Protein AF-0000000085067067 (afdb_homodimer)

Sequence (294 aa):
MKVLSLFLSQVLLAFFIVCLPLKAADNPFIGSWKLVSGKYLDGKGQWVEYSDLKLSAIKVISANHFSFTTMKNVGSDAKPTLEFWAAATGDYEYTATDYIEYPHLNSFGVNAGESFTFTYTIEGKEWHTQRTEDGVLKEQEHWTKLDMKVLSLFLSQVLLAFFIVCLPLKAADNPFIGSWKLVSGKYLDGKGQWVEYSDLKLSAIKVISANHFSFTTMKNVGSDAKPTLEFWAAATGDYEYTATDYIEYPHLNSFGVNAGESFTFTYTIEGKEWHTQRTEDGVLKEQEHWTKLD

pLDDT: mean 90.07, std 16.89, range [38.06, 99.0]

Structure (mmCIF, N/CA/C/O backbone):
data_AF-0000000085067067-model_v1
#
loop_
_entity.id
_entity.type
_entity.pdbx_description
1 polymer 'DUF4488 domain-containing protein'
#
loop_
_atom_site.group_PDB
_atom_site.id
_atom_site.type_symbol
_atom_site.label_atom_id
_atom_site.label_alt_id
_atom_site.label_comp_id
_atom_site.label_asym_id
_atom_site.label_entity_id
_atom_site.label_seq_id
_atom_site.pdbx_PDB_ins_code
_atom_site.Cartn_x
_atom_site.Cartn_y
_atom_site.Cartn_z
_atom_site.occupancy
_atom_site.B_iso_or_equiv
_atom_site.auth_seq_id
_atom_site.auth_comp_id
_atom_site.auth_asym_id
_atom_site.auth_atom_id
_atom_site.pdbx_PDB_model_num
ATOM 1 N N . MET A 1 1 ? -68.812 31.734 50.594 1 38.06 1 MET A N 1
ATOM 2 C CA . MET A 1 1 ? -67.875 32.125 49.562 1 38.06 1 MET A CA 1
ATOM 3 C C . MET A 1 1 ? -66.875 31 49.281 1 38.06 1 MET A C 1
ATOM 5 O O . MET A 1 1 ? -66.125 30.641 50.156 1 38.06 1 MET A O 1
ATOM 9 N N . LYS A 1 2 ? -67.375 29.969 48.438 1 47.81 2 LYS A N 1
ATOM 10 C CA . LYS A 1 2 ? -66.625 28.766 47.969 1 47.81 2 LYS A CA 1
ATOM 11 C C . LYS A 1 2 ? -65.375 29.156 47.25 1 47.81 2 LYS A C 1
ATOM 13 O O . LYS A 1 2 ? -65.375 29.922 46.281 1 47.81 2 LYS A O 1
ATOM 18 N N . VAL A 1 3 ? -64.188 29.25 47.969 1 48.59 3 VAL A N 1
ATOM 19 C CA . VAL A 1 3 ? -62.812 29.422 47.5 1 48.59 3 VAL A CA 1
ATOM 20 C C . VAL A 1 3 ? -62.531 28.391 46.406 1 48.59 3 VAL A C 1
ATOM 22 O O . VAL A 1 3 ? -62.719 27.188 46.594 1 48.59 3 VAL A O 1
ATOM 25 N N . LEU A 1 4 ? -62.656 28.781 45.094 1 48.38 4 LEU A N 1
ATOM 26 C CA . LEU A 1 4 ? -62.312 28.062 43.875 1 48.38 4 LEU A CA 1
ATOM 27 C C . LEU A 1 4 ? -60.812 27.688 43.875 1 48.38 4 LEU A C 1
ATOM 29 O O . LEU A 1 4 ? -59.969 28.562 43.969 1 48.38 4 LEU A O 1
ATOM 33 N N . SER A 1 5 ? -60.406 26.562 44.469 1 52.53 5 SER A N 1
ATOM 34 C CA . SER A 1 5 ? -59.031 26.031 44.375 1 52.53 5 SER A CA 1
ATOM 35 C C . SER A 1 5 ? -58.625 25.844 42.938 1 52.53 5 SER A C 1
ATOM 37 O O . SER A 1 5 ? -59.281 25.141 42.156 1 52.53 5 SER A O 1
ATOM 39 N N . LEU A 1 6 ? -58 26.875 42.312 1 49.88 6 LEU A N 1
ATOM 40 C CA . LEU A 1 6 ? -57.375 26.766 41 1 49.88 6 LEU A CA 1
ATOM 41 C C . LEU A 1 6 ? -56.281 25.719 41 1 49.88 6 LEU A C 1
ATOM 43 O O . LEU A 1 6 ? -55.344 25.797 41.812 1 49.88 6 LEU A O 1
ATOM 47 N N . PHE A 1 7 ? -56.562 24.484 40.719 1 54.41 7 PHE A N 1
ATOM 48 C CA . PHE A 1 7 ? -55.594 23.422 40.438 1 54.41 7 PHE A CA 1
ATOM 49 C C . PHE A 1 7 ? -54.688 23.797 39.281 1 54.41 7 PHE A C 1
ATOM 51 O O . PHE A 1 7 ? -55.156 24.031 38.156 1 54.41 7 PHE A O 1
ATOM 58 N N . LEU A 1 8 ? -53.625 24.547 39.562 1 53.31 8 LEU A N 1
ATOM 59 C CA . LEU A 1 8 ? -52.594 24.781 38.531 1 53.31 8 LEU A CA 1
ATOM 60 C C . LEU A 1 8 ? -52.031 23.453 38 1 53.31 8 LEU A C 1
ATOM 62 O O . LEU A 1 8 ? -51.5 22.672 38.781 1 53.31 8 LEU A O 1
ATOM 66 N N . SER A 1 9 ? -52.594 22.875 36.969 1 56.91 9 SER A N 1
ATOM 67 C CA . SER A 1 9 ? -52.062 21.734 36.25 1 56.91 9 SER A CA 1
ATOM 68 C C . SER A 1 9 ? -50.656 22.047 35.719 1 56.91 9 SER A C 1
ATOM 70 O O . SER A 1 9 ? -50.469 23.062 35.031 1 56.91 9 SER A O 1
ATOM 72 N N . GLN A 1 10 ? -49.594 21.734 36.438 1 55.44 10 GLN A N 1
ATOM 73 C CA . GLN A 1 10 ? -48.25 21.781 35.875 1 55.44 10 GLN A CA 1
ATOM 74 C C . GLN A 1 10 ? -48.156 20.938 34.625 1 55.44 10 GLN A C 1
ATOM 76 O O . GLN A 1 10 ? -48.438 19.734 34.625 1 55.44 10 GLN A O 1
ATOM 81 N N . VAL A 1 11 ? -48.375 21.531 33.438 1 57.38 11 VAL A N 1
ATOM 82 C CA . VAL A 1 11 ? -48.062 20.891 32.188 1 57.38 11 VAL A CA 1
ATOM 83 C C . VAL A 1 11 ? -46.594 20.516 32.125 1 57.38 11 VAL A C 1
ATOM 85 O O . VAL A 1 11 ? -45.719 21.391 32.156 1 57.38 11 VAL A O 1
ATOM 88 N N . LEU A 1 12 ? -46.156 19.344 32.656 1 57.59 12 LEU A N 1
ATOM 89 C CA . LEU A 1 12 ? -44.812 18.797 32.438 1 57.59 12 LEU A CA 1
ATOM 90 C C . LEU A 1 12 ? -44.5 18.703 30.953 1 57.59 12 LEU A C 1
ATOM 92 O O . LEU A 1 12 ? -45.125 17.906 30.234 1 57.59 12 LEU A O 1
ATOM 96 N N . LEU A 1 13 ? -43.969 19.797 30.375 1 58.56 13 LEU A N 1
ATOM 97 C CA . LEU A 1 13 ? -43.438 19.719 29.016 1 58.56 13 LEU A CA 1
ATOM 98 C C . LEU A 1 13 ? -42.281 18.75 28.938 1 58.56 13 LEU A C 1
ATOM 100 O O . LEU A 1 13 ? -41.219 18.969 29.547 1 58.56 13 LEU A O 1
ATOM 104 N N . ALA A 1 14 ? -42.531 17.438 28.656 1 57.81 14 ALA A N 1
ATOM 105 C CA . ALA A 1 14 ? -41.469 16.469 28.328 1 57.81 14 ALA A CA 1
ATOM 106 C C . ALA A 1 14 ? -40.688 16.906 27.109 1 57.81 14 ALA A C 1
ATOM 108 O O . ALA A 1 14 ? -41.219 16.906 25.984 1 57.81 14 ALA A O 1
ATOM 109 N N . PHE A 1 15 ? -39.594 17.688 27.281 1 59.84 15 PHE A N 1
ATOM 110 C CA . PHE A 1 15 ? -38.656 17.922 26.203 1 59.84 15 PHE A CA 1
ATOM 111 C C . PHE A 1 15 ? -38.062 16.594 25.688 1 59.84 15 PHE A C 1
ATOM 113 O O . PHE A 1 15 ? -37.344 15.922 26.391 1 59.84 15 PHE A O 1
ATOM 120 N N . PHE A 1 16 ? -38.75 15.891 24.703 1 57.12 16 PHE A N 1
ATOM 121 C CA . PHE A 1 16 ? -38.156 14.773 23.984 1 57.12 16 PHE A CA 1
ATOM 122 C C . PHE A 1 16 ? -36.906 15.203 23.234 1 57.12 16 PHE A C 1
ATOM 124 O O . PHE A 1 16 ? -37 15.922 22.234 1 57.12 16 PHE A O 1
ATOM 131 N N . ILE A 1 17 ? -35.75 15.289 23.875 1 56.94 17 ILE A N 1
ATOM 132 C CA . ILE A 1 17 ? -34.5 15.406 23.125 1 56.94 17 ILE A CA 1
ATOM 133 C C . ILE A 1 17 ? -34.406 14.266 22.109 1 56.94 17 ILE A C 1
ATOM 135 O O . ILE A 1 17 ? -34.25 13.102 22.484 1 56.94 17 ILE A O 1
ATOM 139 N N . VAL A 1 18 ? -35 14.445 20.938 1 55.16 18 VAL A N 1
ATOM 140 C CA . VAL A 1 18 ? -34.75 13.547 19.828 1 55.16 18 VAL A CA 1
ATOM 141 C C . VAL A 1 18 ? -33.25 13.438 19.594 1 55.16 18 VAL A C 1
ATOM 143 O O . VAL A 1 18 ? -32.594 14.398 19.156 1 55.16 18 VAL A O 1
ATOM 146 N N . CYS A 1 19 ? -32.594 12.617 20.328 1 51.53 19 CYS A N 1
ATOM 147 C CA . CYS A 1 19 ? -31.234 12.258 19.953 1 51.53 19 CYS A CA 1
ATOM 148 C C . CYS A 1 19 ? -31.188 11.719 18.531 1 51.53 19 CYS A C 1
ATOM 150 O O . CYS A 1 19 ? -31.547 10.562 18.281 1 51.53 19 CYS A O 1
ATOM 152 N N . LEU A 1 20 ? -31.375 12.57 17.547 1 52.94 20 LEU A N 1
ATOM 153 C CA . LEU A 1 20 ? -31.078 12.109 16.188 1 52.94 20 LEU A CA 1
ATOM 154 C C . LEU A 1 20 ? -29.75 11.367 16.156 1 52.94 20 LEU A C 1
ATOM 156 O O . LEU A 1 20 ? -28.75 11.836 16.719 1 52.94 20 LEU A O 1
ATOM 160 N N . PRO A 1 21 ? -29.844 10.125 15.914 1 53.09 21 PRO A N 1
ATOM 161 C CA . PRO A 1 21 ? -28.562 9.438 15.742 1 53.09 21 PRO A CA 1
ATOM 162 C C . PRO A 1 21 ? -27.609 10.211 14.836 1 53.09 21 PRO A C 1
ATOM 164 O O . PRO A 1 21 ? -27.953 10.562 13.711 1 53.09 21 PRO A O 1
ATOM 167 N N . LEU A 1 22 ? -26.766 11.164 15.289 1 44.69 22 LEU A N 1
ATOM 168 C CA . LEU A 1 22 ? -25.656 11.648 14.477 1 44.69 22 LEU A CA 1
ATOM 169 C C . LEU A 1 22 ? -25.062 10.523 13.633 1 44.69 22 LEU A C 1
ATOM 171 O O . LEU A 1 22 ? -24.516 9.555 14.172 1 44.69 22 LEU A O 1
ATOM 175 N N . LYS A 1 23 ? -25.844 10.25 12.555 1 48 23 LYS A N 1
ATOM 176 C CA . LYS A 1 23 ? -25.156 9.344 11.633 1 48 23 LYS A CA 1
ATOM 177 C C . LYS A 1 23 ? -23.656 9.586 11.633 1 48 23 LYS A C 1
ATOM 179 O O . LYS A 1 23 ? -23.203 10.727 11.492 1 48 23 LYS A O 1
ATOM 184 N N . ALA A 1 24 ? -22.828 8.773 12.328 1 53.84 24 ALA A N 1
ATOM 185 C CA . ALA A 1 24 ? -21.375 8.844 12.234 1 53.84 24 ALA A CA 1
ATOM 186 C C . ALA A 1 24 ? -20.938 9.359 10.867 1 53.84 24 ALA A C 1
ATOM 188 O O . ALA A 1 24 ? -21.438 8.914 9.836 1 53.84 24 ALA A O 1
ATOM 189 N N . ALA A 1 25 ? -20.469 10.711 10.805 1 61.38 25 ALA A N 1
ATOM 190 C CA . ALA A 1 25 ? -19.984 11.312 9.562 1 61.38 25 ALA A CA 1
ATOM 191 C C . ALA A 1 25 ? -19.234 10.289 8.719 1 61.38 25 ALA A C 1
ATOM 193 O O . ALA A 1 25 ? -18.438 9.492 9.242 1 61.38 25 ALA A O 1
ATOM 194 N N . ASP A 1 26 ? -19.672 10.016 7.48 1 87.25 26 ASP A N 1
ATOM 195 C CA . ASP A 1 26 ? -19.047 9.086 6.539 1 87.25 26 ASP A CA 1
ATOM 196 C C . ASP A 1 26 ? -17.547 9.336 6.422 1 87.25 26 ASP A C 1
ATOM 198 O O . ASP A 1 26 ? -17.109 10.492 6.375 1 87.25 26 ASP A O 1
ATOM 202 N N . ASN A 1 27 ? -16.641 8.453 6.746 1 96.81 27 ASN A N 1
ATOM 203 C CA . ASN A 1 27 ? -15.195 8.516 6.551 1 96.81 27 ASN A CA 1
ATOM 204 C C . ASN A 1 27 ? -14.836 8.984 5.145 1 96.81 27 ASN A C 1
ATOM 206 O O . ASN A 1 27 ? -15.008 8.242 4.176 1 96.81 27 ASN A O 1
ATOM 210 N N . PRO A 1 28 ? -14.445 10.266 5 1 97.69 28 PRO A N 1
ATOM 211 C CA . PRO A 1 28 ? -14.227 10.82 3.658 1 97.69 28 PRO A CA 1
ATOM 212 C C . PRO A 1 28 ? -13 10.234 2.971 1 97.69 28 PRO A C 1
ATOM 214 O O . PRO A 1 28 ? -12.797 10.445 1.771 1 97.69 28 PRO A O 1
ATOM 217 N N . PHE A 1 29 ? -12.195 9.492 3.664 1 98.75 29 PHE A N 1
ATOM 218 C CA . PHE A 1 29 ? -10.883 9.078 3.172 1 98.75 29 PHE A CA 1
ATOM 219 C C . PHE A 1 29 ? -10.984 7.762 2.416 1 98.75 29 PHE A C 1
ATOM 221 O O . PHE A 1 29 ? -10.109 7.441 1.602 1 98.75 29 PHE A O 1
ATOM 228 N N . ILE A 1 30 ? -11.977 6.957 2.689 1 98.62 30 ILE A N 1
ATOM 229 C CA . ILE A 1 30 ? -12.062 5.602 2.158 1 98.62 30 ILE A CA 1
ATOM 230 C C . ILE A 1 30 ? -12.023 5.641 0.631 1 98.62 30 ILE A C 1
ATOM 232 O O . ILE A 1 30 ? -12.758 6.414 0.007 1 98.62 30 ILE A O 1
ATOM 236 N N . GLY A 1 31 ? -11.211 4.852 0.01 1 98.69 31 GLY A N 1
ATOM 237 C CA . GLY A 1 31 ? -10.984 4.812 -1.426 1 98.69 31 GLY A CA 1
ATOM 238 C C . GLY A 1 31 ? -9.516 4.922 -1.8 1 98.69 31 GLY A C 1
ATOM 239 O O . GLY A 1 31 ? -8.641 4.566 -1.009 1 98.69 31 GLY A O 1
ATOM 240 N N . SER A 1 32 ? -9.297 5.258 -3.01 1 98.94 32 SER A N 1
ATOM 241 C CA . SER A 1 32 ? -7.941 5.395 -3.531 1 98.94 32 SER A CA 1
ATOM 242 C C . SER A 1 32 ? -7.664 6.828 -3.977 1 98.94 32 SER A C 1
ATOM 244 O O . SER A 1 32 ? -8.555 7.508 -4.484 1 98.94 32 SER A O 1
ATOM 246 N N . TRP A 1 33 ? -6.469 7.23 -3.748 1 98.94 33 TRP A N 1
ATOM 247 C CA . TRP A 1 33 ? -6.035 8.602 -4.016 1 98.94 33 TRP A CA 1
ATOM 248 C C . TRP A 1 33 ? -4.734 8.617 -4.809 1 98.94 33 TRP A C 1
ATOM 250 O O . TRP A 1 33 ? -3.799 7.875 -4.492 1 98.94 33 TRP A O 1
ATOM 260 N N . LYS A 1 34 ? -4.703 9.43 -5.785 1 98.94 34 LYS A N 1
ATOM 261 C CA . LYS A 1 34 ? -3.49 9.633 -6.57 1 98.94 34 LYS A CA 1
ATOM 262 C C . LYS A 1 34 ? -2.777 10.922 -6.16 1 98.94 34 LYS A C 1
ATOM 264 O O . LYS A 1 34 ? -3.412 11.969 -6.016 1 98.94 34 LYS A O 1
ATOM 269 N N . LEU A 1 35 ? -1.497 10.836 -5.965 1 98.94 35 LEU A N 1
ATOM 270 C CA . LEU A 1 35 ? -0.698 12.023 -5.695 1 98.94 35 LEU A CA 1
ATOM 271 C C . LEU A 1 35 ? -0.695 12.961 -6.898 1 98.94 35 LEU A C 1
ATOM 273 O O . LEU A 1 35 ? -0.362 12.547 -8.016 1 98.94 35 LEU A O 1
ATOM 277 N N . VAL A 1 36 ? -1.096 14.164 -6.695 1 98.94 36 VAL A N 1
ATOM 278 C CA . VAL A 1 36 ? -1.104 15.172 -7.754 1 98.94 36 VAL A CA 1
ATOM 279 C C . VAL A 1 36 ? 0.158 16.031 -7.664 1 98.94 36 VAL A C 1
ATOM 281 O O . VAL A 1 36 ? 0.817 16.281 -8.68 1 98.94 36 VAL A O 1
ATOM 284 N N . SER A 1 37 ? 0.478 16.469 -6.488 1 98.94 37 SER A N 1
ATOM 285 C CA . SER A 1 37 ? 1.652 17.297 -6.23 1 98.94 37 SER A CA 1
ATOM 286 C C . SER A 1 37 ? 2.027 17.281 -4.754 1 98.94 37 SER A C 1
ATOM 288 O O . SER A 1 37 ? 1.266 16.781 -3.92 1 98.94 37 SER A O 1
ATOM 290 N N . GLY A 1 38 ? 3.242 17.828 -4.473 1 98.88 38 GLY A N 1
ATOM 291 C CA . GLY A 1 38 ? 3.693 17.938 -3.096 1 98.88 38 GLY A CA 1
ATOM 292 C C . GLY A 1 38 ? 5.125 18.422 -2.973 1 98.88 38 GLY A C 1
ATOM 293 O O . GLY A 1 38 ? 5.793 18.656 -3.98 1 98.88 38 GLY A O 1
ATOM 294 N N . LYS A 1 39 ? 5.469 18.562 -1.807 1 98.88 39 LYS A N 1
ATOM 295 C CA . LYS A 1 39 ? 6.836 18.938 -1.455 1 98.88 39 LYS A CA 1
ATOM 296 C C . LYS A 1 39 ? 7.145 18.578 -0.004 1 98.88 39 LYS A C 1
ATOM 298 O O . LYS A 1 39 ? 6.234 18.406 0.809 1 98.88 39 LYS A O 1
ATOM 303 N N . TYR A 1 40 ? 8.383 18.453 0.265 1 98.75 40 TYR A N 1
ATOM 304 C CA . TYR A 1 40 ? 8.828 18.203 1.63 1 98.75 40 TYR A CA 1
ATOM 305 C C . TYR A 1 40 ? 10.117 18.969 1.93 1 98.75 40 TYR A C 1
ATOM 307 O O . TYR A 1 40 ? 10.836 19.375 1.012 1 98.75 40 TYR A O 1
ATOM 315 N N . LEU A 1 41 ? 10.297 19.25 3.186 1 98.44 41 LEU A N 1
ATOM 316 C CA . LEU A 1 41 ? 11.539 19.844 3.676 1 98.44 41 LEU A CA 1
ATOM 317 C C . LEU A 1 41 ? 12.578 18.781 3.975 1 98.44 41 LEU A C 1
ATOM 319 O O . LEU A 1 41 ? 12.383 17.953 4.867 1 98.44 41 LEU A O 1
ATOM 323 N N . ASP A 1 42 ? 13.742 18.859 3.289 1 96.88 42 ASP A N 1
ATOM 324 C CA . ASP A 1 42 ? 14.711 17.781 3.471 1 96.88 42 ASP A CA 1
ATOM 325 C C . ASP A 1 42 ? 15.602 18.047 4.684 1 96.88 42 ASP A C 1
ATOM 327 O O . ASP A 1 42 ? 15.406 19.031 5.398 1 96.88 42 ASP A O 1
ATOM 331 N N . GLY A 1 43 ? 16.422 17.172 5.059 1 93.62 43 GLY A N 1
ATOM 332 C CA . GLY A 1 43 ? 17.25 17.234 6.25 1 93.62 43 GLY A CA 1
ATOM 333 C C . GLY A 1 43 ? 18.156 18.453 6.273 1 93.62 43 GLY A C 1
ATOM 334 O O . GLY A 1 43 ? 18.672 18.828 7.328 1 93.62 43 GLY A O 1
ATOM 335 N N . LYS A 1 44 ? 18.328 19.125 5.145 1 96.5 44 LYS A N 1
ATOM 336 C CA . LYS A 1 44 ? 19.172 20.312 5.047 1 96.5 44 LYS A CA 1
ATOM 337 C C . LYS A 1 44 ? 18.328 21.578 5.078 1 96.5 44 LYS A C 1
ATOM 339 O O . LYS A 1 44 ? 18.859 22.672 4.871 1 96.5 44 LYS A O 1
ATOM 344 N N . GLY A 1 45 ? 17.078 21.344 5.227 1 95.38 45 GLY A N 1
ATOM 345 C CA . GLY A 1 45 ? 16.203 22.5 5.309 1 95.38 45 GLY A CA 1
ATOM 346 C C . GLY A 1 45 ? 15.82 23.047 3.949 1 95.38 45 GLY A C 1
ATOM 347 O O . GLY A 1 45 ? 15.422 24.219 3.838 1 95.38 45 GLY A O 1
ATOM 348 N N . GLN A 1 46 ? 16.016 22.297 2.914 1 98.25 46 GLN A N 1
ATOM 349 C CA . GLN A 1 46 ? 15.641 22.719 1.57 1 98.25 46 GLN A CA 1
ATOM 350 C C . GLN A 1 46 ? 14.336 22.047 1.134 1 98.25 46 GLN A C 1
ATOM 352 O O . GLN A 1 46 ? 14.148 20.844 1.336 1 98.25 46 GLN A O 1
ATOM 357 N N . TRP A 1 47 ? 13.492 22.891 0.555 1 98.62 47 TRP A N 1
ATOM 358 C CA . TRP A 1 47 ? 12.266 22.344 -0.002 1 98.62 47 TRP A CA 1
ATOM 359 C C . TRP A 1 47 ? 12.555 21.562 -1.28 1 98.62 47 TRP A C 1
ATOM 361 O O . TRP A 1 47 ? 13.289 22.031 -2.148 1 98.62 47 TRP A O 1
ATOM 371 N N . VAL A 1 48 ? 12.031 20.406 -1.347 1 98.75 48 VAL A N 1
ATOM 372 C CA . VAL A 1 48 ? 12.109 19.547 -2.533 1 98.75 48 VAL A CA 1
ATOM 373 C C . VAL A 1 48 ? 10.711 19.312 -3.092 1 98.75 48 VAL A C 1
ATOM 375 O O . VAL A 1 48 ? 9.828 18.812 -2.385 1 98.75 48 VAL A O 1
ATOM 378 N N . GLU A 1 49 ? 10.539 19.656 -4.336 1 98.81 49 GLU A N 1
ATOM 379 C CA . GLU A 1 49 ? 9.266 19.391 -5 1 98.81 49 GLU A CA 1
ATOM 380 C C . GLU A 1 49 ? 9.18 17.953 -5.477 1 98.81 49 GLU A C 1
ATOM 382 O O . GLU A 1 49 ? 10.133 17.438 -6.07 1 98.81 49 GLU A O 1
ATOM 387 N N . TYR A 1 50 ? 7.98 17.297 -5.277 1 98.88 50 TYR A N 1
ATOM 388 C CA . TYR A 1 50 ? 7.781 15.938 -5.762 1 98.88 50 TYR A CA 1
ATOM 389 C C . TYR A 1 50 ? 7.914 15.875 -7.281 1 98.88 50 TYR A C 1
ATOM 391 O O . TYR A 1 50 ? 8.383 14.875 -7.828 1 98.88 50 TYR A O 1
ATOM 399 N N . SER A 1 51 ? 7.516 16.953 -7.973 1 98.25 51 SER A N 1
ATOM 400 C CA . SER A 1 51 ? 7.609 17 -9.43 1 98.25 51 SER A CA 1
ATOM 401 C C . SER A 1 51 ? 9.062 16.953 -9.891 1 98.25 51 SER A C 1
ATOM 403 O O . SER A 1 51 ? 9.367 16.406 -10.945 1 98.25 51 SER A O 1
ATOM 405 N N . ASP A 1 52 ? 9.977 17.594 -9.078 1 97.69 52 ASP A N 1
ATOM 406 C CA . ASP A 1 52 ? 11.398 17.547 -9.422 1 97.69 52 ASP A CA 1
ATOM 407 C C . ASP A 1 52 ? 11.93 16.125 -9.398 1 97.69 52 ASP A C 1
ATOM 409 O O . ASP A 1 52 ? 12.836 15.773 -10.156 1 97.69 52 ASP A O 1
ATOM 413 N N . LEU A 1 53 ? 11.375 15.367 -8.539 1 97.75 53 LEU A N 1
ATOM 414 C CA . LEU A 1 53 ? 11.758 13.969 -8.398 1 97.75 53 LEU A CA 1
ATOM 415 C C . LEU A 1 53 ? 10.898 13.078 -9.289 1 97.75 53 LEU A C 1
ATOM 417 O O . LEU A 1 53 ? 11.125 11.867 -9.367 1 97.75 53 LEU A O 1
ATOM 421 N N . LYS A 1 54 ? 9.859 13.648 -9.93 1 98.31 54 LYS A N 1
ATOM 422 C CA . LYS A 1 54 ? 8.914 12.93 -10.789 1 98.31 54 LYS A CA 1
ATOM 423 C C . LYS A 1 54 ? 8.266 11.773 -10.039 1 98.31 54 LYS A C 1
ATOM 425 O O . LYS A 1 54 ? 8.242 10.641 -10.539 1 98.31 54 LYS A O 1
ATOM 430 N N . LEU A 1 55 ? 7.801 12.039 -8.859 1 98.75 55 LEU A N 1
ATOM 431 C CA . LEU A 1 55 ? 7.172 11.023 -8.031 1 98.75 55 LEU A CA 1
ATOM 432 C C . LEU A 1 55 ? 5.762 10.711 -8.516 1 98.75 55 LEU A C 1
ATOM 434 O O . LEU A 1 55 ? 5.027 11.617 -8.922 1 98.75 55 LEU A O 1
ATOM 438 N N . SER A 1 56 ? 5.395 9.477 -8.492 1 98.5 56 SER A N 1
ATOM 439 C CA . SER A 1 56 ? 4.035 8.961 -8.641 1 98.5 56 SER A CA 1
ATOM 440 C C . SER A 1 56 ? 3.639 8.086 -7.453 1 98.5 56 SER A C 1
ATOM 442 O O . SER A 1 56 ? 4.422 7.246 -7.012 1 98.5 56 SER A O 1
ATOM 444 N N . ALA A 1 57 ? 2.443 8.305 -6.953 1 98.88 57 ALA A N 1
ATOM 445 C CA . ALA A 1 57 ? 1.999 7.527 -5.801 1 98.88 57 ALA A CA 1
ATOM 446 C C . ALA A 1 57 ? 0.488 7.316 -5.832 1 98.88 57 ALA A C 1
ATOM 448 O O . ALA A 1 57 ? -0.252 8.156 -6.352 1 98.88 57 ALA A O 1
ATOM 449 N N . ILE A 1 58 ? 0.075 6.219 -5.332 1 98.94 58 ILE A N 1
ATOM 450 C CA . ILE A 1 58 ? -1.317 5.934 -5.004 1 98.94 58 ILE A CA 1
ATOM 451 C C . ILE A 1 58 ? -1.426 5.492 -3.547 1 98.94 58 ILE A C 1
ATOM 453 O O . ILE A 1 58 ? -0.601 4.711 -3.066 1 98.94 58 ILE A O 1
ATOM 457 N N . LYS A 1 59 ? -2.324 6.059 -2.846 1 99 59 LYS A N 1
ATOM 458 C CA . LYS A 1 59 ? -2.701 5.66 -1.493 1 99 59 LYS A CA 1
ATOM 459 C C . LYS A 1 59 ? -4.09 5.031 -1.472 1 99 59 LYS A C 1
ATOM 461 O O . LYS A 1 59 ? -5.039 5.582 -2.033 1 99 59 LYS A O 1
ATOM 466 N N . VAL A 1 60 ? -4.184 3.881 -0.934 1 99 60 VAL A N 1
ATOM 467 C CA . VAL A 1 60 ? -5.453 3.184 -0.763 1 99 60 VAL A CA 1
ATOM 468 C C . VAL A 1 60 ? -5.848 3.182 0.713 1 99 60 VAL A C 1
ATOM 470 O O . VAL A 1 60 ? -5.031 2.865 1.58 1 99 60 VAL A O 1
ATOM 473 N N . ILE A 1 61 ? -7.086 3.555 1.022 1 98.94 61 ILE A N 1
ATOM 474 C CA . ILE A 1 61 ? -7.543 3.709 2.398 1 98.94 61 ILE A CA 1
ATOM 475 C C . ILE A 1 61 ? -8.828 2.912 2.607 1 98.94 61 ILE A C 1
ATOM 477 O O . ILE A 1 61 ? -9.797 3.068 1.854 1 98.94 61 ILE A O 1
ATOM 481 N N . SER A 1 62 ? -8.766 2.029 3.547 1 98.81 62 SER A N 1
ATOM 482 C CA . SER A 1 62 ? -9.938 1.304 4.023 1 98.81 62 SER A CA 1
ATOM 483 C C . SER A 1 62 ? -10.539 1.973 5.258 1 98.81 62 SER A C 1
ATOM 485 O O . SER A 1 62 ? -10.227 3.127 5.559 1 98.81 62 SER A O 1
ATOM 487 N N . ALA A 1 63 ? -11.406 1.281 5.934 1 98.19 63 ALA A N 1
ATOM 488 C CA . ALA A 1 63 ? -12.039 1.832 7.129 1 98.19 63 ALA A CA 1
ATOM 489 C C . ALA A 1 63 ? -11.008 2.135 8.211 1 98.19 63 ALA A C 1
ATOM 491 O O . ALA A 1 63 ? -11.133 3.123 8.938 1 98.19 63 ALA A O 1
ATOM 492 N N . ASN A 1 64 ? -9.898 1.283 8.234 1 98.25 64 ASN A N 1
ATOM 493 C CA . ASN A 1 64 ? -9.016 1.421 9.391 1 98.25 64 ASN A CA 1
ATOM 494 C C . ASN A 1 64 ? -7.547 1.456 8.977 1 98.25 64 ASN A C 1
ATOM 496 O O . ASN A 1 64 ? -6.668 1.675 9.812 1 98.25 64 ASN A O 1
ATOM 500 N N . HIS A 1 65 ? -7.277 1.217 7.746 1 98.88 65 HIS A N 1
ATOM 501 C CA . HIS A 1 65 ? -5.887 1.13 7.316 1 98.88 65 HIS A CA 1
ATOM 502 C C . HIS A 1 65 ? -5.641 1.985 6.078 1 98.88 65 HIS A C 1
ATOM 504 O O . HIS A 1 65 ? -6.559 2.238 5.301 1 98.88 65 HIS A O 1
ATOM 510 N N . PHE A 1 66 ? -4.453 2.4 5.945 1 98.94 66 PHE A N 1
ATOM 511 C CA . PHE A 1 66 ? -3.943 3.016 4.727 1 98.94 66 PHE A CA 1
ATOM 512 C C . PHE A 1 66 ? -2.768 2.221 4.168 1 98.94 66 PHE A C 1
ATOM 514 O O . PHE A 1 66 ? -2.098 1.494 4.906 1 98.94 66 PHE A O 1
ATOM 521 N N . SER A 1 67 ? -2.521 2.307 2.91 1 99 67 SER A N 1
ATOM 522 C CA . SER A 1 67 ? -1.336 1.792 2.234 1 99 67 SER A CA 1
ATOM 523 C C . SER A 1 67 ? -0.977 2.645 1.021 1 99 67 SER A C 1
ATOM 525 O O . SER A 1 67 ? -1.857 3.051 0.26 1 99 67 SER A O 1
ATOM 527 N N . PHE A 1 68 ? 0.265 2.934 0.862 1 98.94 68 PHE A N 1
ATOM 528 C CA . PHE A 1 68 ? 0.669 3.65 -0.341 1 98.94 68 PHE A CA 1
ATOM 529 C C . PHE A 1 68 ? 1.953 3.064 -0.916 1 98.94 68 PHE A C 1
ATOM 531 O O . PHE A 1 68 ? 2.74 2.449 -0.193 1 98.94 68 PHE A O 1
ATOM 538 N N . THR A 1 69 ? 2.133 3.184 -2.143 1 98.94 69 THR A N 1
ATOM 539 C CA . THR A 1 69 ? 3.385 2.979 -2.861 1 98.94 69 THR A CA 1
ATOM 540 C C . THR A 1 69 ? 3.758 4.223 -3.666 1 98.94 69 THR A C 1
ATOM 542 O O . THR A 1 69 ? 2.92 4.781 -4.375 1 98.94 69 THR A O 1
ATOM 545 N N . THR A 1 70 ? 4.965 4.684 -3.527 1 98.94 70 THR A N 1
ATOM 546 C CA . THR A 1 70 ? 5.52 5.801 -4.281 1 98.94 70 THR A CA 1
ATOM 547 C C . THR A 1 70 ? 6.699 5.348 -5.137 1 98.94 70 THR A C 1
ATOM 549 O O . THR A 1 70 ? 7.598 4.66 -4.645 1 98.94 70 THR A O 1
ATOM 552 N N . MET A 1 71 ? 6.625 5.695 -6.34 1 98.75 71 MET A N 1
ATOM 553 C CA . MET A 1 71 ? 7.695 5.438 -7.297 1 98.75 71 MET A CA 1
ATOM 554 C C . MET A 1 71 ? 8.281 6.742 -7.828 1 98.75 71 MET A C 1
ATOM 556 O O . MET A 1 71 ? 7.594 7.766 -7.859 1 98.75 71 MET A O 1
ATOM 560 N N . LYS A 1 72 ? 9.492 6.621 -8.242 1 98.5 72 LYS A N 1
ATOM 561 C CA . LYS A 1 72 ? 10.219 7.715 -8.875 1 98.5 72 LYS A CA 1
ATOM 562 C C . LYS A 1 72 ? 10.555 7.383 -10.328 1 98.5 72 LYS A C 1
ATOM 564 O O . LYS A 1 72 ? 11.062 6.297 -10.625 1 98.5 72 LYS A O 1
ATOM 569 N N . ASN A 1 73 ? 10.211 8.328 -11.188 1 97.94 73 ASN A N 1
ATOM 570 C CA . ASN A 1 73 ? 10.672 8.156 -12.562 1 97.94 73 ASN A CA 1
ATOM 571 C C . ASN A 1 73 ? 12.086 8.703 -12.758 1 97.94 73 ASN A C 1
ATOM 573 O O . ASN A 1 73 ? 12.289 9.914 -12.766 1 97.94 73 ASN A O 1
ATOM 577 N N . VAL A 1 74 ? 13.055 7.844 -12.984 1 97.75 74 VAL A N 1
ATOM 578 C CA . VAL A 1 74 ? 14.453 8.25 -13.133 1 97.75 74 VAL A CA 1
ATOM 579 C C . VAL A 1 74 ? 14.82 8.297 -14.617 1 97.75 74 VAL A C 1
ATOM 581 O O . VAL A 1 74 ? 15.977 8.562 -14.969 1 97.75 74 VAL A O 1
ATOM 584 N N . GLY A 1 75 ? 13.867 7.902 -15.438 1 96.5 75 GLY A N 1
ATOM 585 C CA . GLY A 1 75 ? 14.039 8.047 -16.875 1 96.5 75 GLY A CA 1
ATOM 586 C C . GLY A 1 75 ? 13.43 9.328 -17.422 1 96.5 75 GLY A C 1
ATOM 587 O O . GLY A 1 75 ? 13.305 10.312 -16.703 1 96.5 75 GLY A O 1
ATOM 588 N N . SER A 1 76 ? 13.227 9.289 -18.734 1 93.44 76 SER A N 1
ATOM 589 C CA . SER A 1 76 ? 12.586 10.43 -19.375 1 93.44 76 SER A CA 1
ATOM 590 C C . SER A 1 76 ? 11.078 10.242 -19.453 1 93.44 76 SER A C 1
ATOM 592 O O . SER A 1 76 ? 10.57 9.148 -19.203 1 93.44 76 SER A O 1
ATOM 594 N N . ASP A 1 77 ? 10.422 11.328 -19.703 1 88.31 77 ASP A N 1
ATOM 595 C CA . ASP A 1 77 ? 8.977 11.227 -19.891 1 88.31 77 ASP A CA 1
ATOM 596 C C . ASP A 1 77 ? 8.648 10.281 -21.047 1 88.31 77 ASP A C 1
ATOM 598 O O . ASP A 1 77 ? 7.688 9.516 -20.984 1 88.31 77 ASP A O 1
ATOM 602 N N . ALA A 1 78 ? 9.547 10.289 -22.094 1 92.06 78 ALA A N 1
ATOM 603 C CA . ALA A 1 78 ? 9.352 9.461 -23.281 1 92.06 78 ALA A CA 1
ATOM 604 C C . ALA A 1 78 ? 9.672 8 -22.984 1 92.06 78 ALA A C 1
ATOM 606 O O . ALA A 1 78 ? 9.078 7.098 -23.594 1 92.06 78 ALA A O 1
ATOM 607 N N . LYS A 1 79 ? 10.633 7.738 -22.156 1 93.62 79 LYS A N 1
ATOM 608 C CA . LYS A 1 79 ? 11.062 6.402 -21.75 1 93.62 79 LYS A CA 1
ATOM 609 C C . LYS A 1 79 ? 11.188 6.293 -20.234 1 93.62 79 LYS A C 1
ATOM 611 O O . LYS A 1 79 ? 12.297 6.246 -19.703 1 93.62 79 LYS A O 1
ATOM 616 N N . PRO A 1 80 ? 10.039 6.16 -19.625 1 93.69 80 PRO A N 1
ATOM 617 C CA . PRO A 1 80 ? 10.086 6.133 -18.156 1 93.69 80 PRO A CA 1
ATOM 618 C C . PRO A 1 80 ? 10.805 4.902 -17.609 1 93.69 80 PRO A C 1
ATOM 620 O O . PRO A 1 80 ? 10.727 3.824 -18.203 1 93.69 80 PRO A O 1
ATOM 623 N N . THR A 1 81 ? 11.562 5.098 -16.594 1 95.5 81 THR A N 1
ATOM 624 C CA . THR A 1 81 ? 12.156 4.078 -15.734 1 95.5 81 THR A CA 1
ATOM 625 C C . THR A 1 81 ? 11.789 4.324 -14.273 1 95.5 81 THR A C 1
ATOM 627 O O . THR A 1 81 ? 12.219 5.309 -13.68 1 95.5 81 THR A O 1
ATOM 630 N N . LEU A 1 82 ? 11.023 3.375 -13.734 1 96.62 82 LEU A N 1
ATOM 631 C CA . LEU A 1 82 ? 10.523 3.604 -12.383 1 96.62 82 LEU A CA 1
ATOM 632 C C . LEU A 1 82 ? 11.414 2.934 -11.352 1 96.62 82 LEU A C 1
ATOM 634 O O . LEU A 1 82 ? 11.828 1.786 -11.531 1 96.62 82 LEU A O 1
ATOM 638 N N . GLU A 1 83 ? 11.719 3.691 -10.367 1 98 83 GLU A N 1
ATOM 639 C CA . GLU A 1 83 ? 12.453 3.213 -9.195 1 98 83 GLU A CA 1
ATOM 640 C C . GLU A 1 83 ? 11.633 3.391 -7.918 1 98 83 GLU A C 1
ATOM 642 O O . GLU A 1 83 ? 10.969 4.414 -7.738 1 98 83 GLU A O 1
ATOM 647 N N . PHE A 1 84 ? 11.742 2.398 -7.141 1 98.75 84 PHE A N 1
ATOM 648 C CA . PHE A 1 84 ? 11.023 2.461 -5.867 1 98.75 84 PHE A CA 1
ATOM 649 C C . PHE A 1 84 ? 11.523 3.625 -5.023 1 98.75 84 PHE A C 1
ATOM 651 O O . PHE A 1 84 ? 12.734 3.865 -4.938 1 98.75 84 PHE A O 1
ATOM 658 N N . TRP A 1 85 ? 10.547 4.332 -4.383 1 98.75 85 TRP A N 1
ATOM 659 C CA . TRP A 1 85 ? 10.906 5.445 -3.514 1 98.75 85 TRP A CA 1
ATOM 660 C C . TRP A 1 85 ? 10.5 5.164 -2.072 1 98.75 85 TRP A C 1
ATOM 662 O O . TRP A 1 85 ? 11.344 5.137 -1.173 1 98.75 85 TRP A O 1
ATOM 672 N N . ALA A 1 86 ? 9.203 4.832 -1.843 1 98.88 86 ALA A N 1
ATOM 673 C CA . ALA A 1 86 ? 8.742 4.605 -0.475 1 98.88 86 ALA A CA 1
ATOM 674 C C . ALA A 1 86 ? 7.406 3.867 -0.459 1 98.88 86 ALA A C 1
ATOM 676 O O . ALA A 1 86 ? 6.621 3.967 -1.407 1 98.88 86 ALA A O 1
ATOM 677 N N . ALA A 1 87 ? 7.164 3.17 0.541 1 98.94 87 ALA A N 1
ATOM 678 C CA . ALA A 1 87 ? 5.871 2.547 0.812 1 98.94 87 ALA A CA 1
ATOM 679 C C . ALA A 1 87 ? 5.637 2.398 2.314 1 98.94 87 ALA A C 1
ATOM 681 O O . ALA A 1 87 ? 6.59 2.258 3.084 1 98.94 87 ALA A O 1
ATOM 682 N N . ALA A 1 88 ? 4.375 2.406 2.693 1 98.88 88 ALA A N 1
ATOM 683 C CA . ALA A 1 88 ? 4 2.119 4.074 1 98.88 88 ALA A CA 1
ATOM 684 C C . ALA A 1 88 ? 2.557 1.632 4.16 1 98.88 88 ALA A C 1
ATOM 686 O O . ALA A 1 88 ? 1.735 1.949 3.299 1 98.88 88 ALA A O 1
ATOM 687 N N . THR A 1 89 ? 2.314 0.907 5.105 1 98.88 89 THR A N 1
ATOM 688 C CA . THR A 1 89 ? 0.977 0.49 5.508 1 98.88 89 THR A CA 1
ATOM 689 C C . THR A 1 89 ? 0.837 0.516 7.027 1 98.88 89 THR A C 1
ATOM 691 O O . THR A 1 89 ? 1.775 0.168 7.746 1 98.88 89 THR A O 1
ATOM 694 N N . GLY A 1 90 ? -0.314 0.888 7.465 1 98.69 90 GLY A N 1
ATOM 695 C CA . GLY A 1 90 ? -0.632 0.9 8.883 1 98.69 90 GLY A CA 1
ATOM 696 C C . GLY A 1 90 ? -2.027 1.421 9.18 1 98.69 90 GLY A C 1
ATOM 697 O O . GLY A 1 90 ? -2.848 1.559 8.273 1 98.69 90 GLY A O 1
ATOM 698 N N . ASP A 1 91 ? -2.332 1.626 10.398 1 98.5 91 ASP A N 1
ATOM 699 C CA . ASP A 1 91 ? -3.621 2.188 10.789 1 98.5 91 ASP A CA 1
ATOM 700 C C . ASP A 1 91 ? -3.613 3.711 10.68 1 98.5 91 ASP A C 1
ATOM 702 O O . ASP A 1 91 ? -2.549 4.324 10.586 1 98.5 91 ASP A O 1
ATOM 706 N N . TYR A 1 92 ? -4.793 4.246 10.664 1 98.75 92 TYR A N 1
ATOM 707 C CA . TYR A 1 92 ? -4.934 5.699 10.719 1 98.75 92 TYR A CA 1
ATOM 708 C C . TYR A 1 92 ? -6.133 6.102 11.562 1 98.75 92 TYR A C 1
ATOM 710 O O . TYR A 1 92 ? -7 5.277 11.859 1 98.75 92 TYR A O 1
ATOM 718 N N . GLU A 1 93 ? -6.074 7.277 12.031 1 98.44 93 GLU A N 1
ATOM 719 C CA . GLU A 1 93 ? -7.18 7.988 12.672 1 98.44 93 GLU A CA 1
ATOM 720 C C . GLU A 1 93 ? -7.445 9.32 11.977 1 98.44 93 GLU A C 1
ATOM 722 O O . GLU A 1 93 ? -6.617 9.805 11.203 1 98.44 93 GLU A O 1
ATOM 727 N N . TYR A 1 94 ? -8.672 9.82 12.203 1 98.44 94 TYR A N 1
ATOM 728 C CA . TYR A 1 94 ? -8.93 11.156 11.68 1 98.44 94 TYR A CA 1
ATOM 729 C C . TYR A 1 94 ? -9.938 11.906 12.547 1 98.44 94 TYR A C 1
ATOM 731 O O . TYR A 1 94 ? -10.734 11.281 13.242 1 98.44 94 TYR A O 1
ATOM 739 N N . THR A 1 95 ? -9.766 13.148 12.609 1 97.88 95 THR A N 1
ATOM 740 C CA . THR A 1 95 ? -10.719 14.102 13.172 1 97.88 95 THR A CA 1
ATOM 741 C C . THR A 1 95 ? -11.211 15.07 12.094 1 97.88 95 THR A C 1
ATOM 743 O O . THR A 1 95 ? -10.992 14.836 10.906 1 97.88 95 THR A O 1
ATOM 746 N N . ALA A 1 96 ? -11.906 16.016 12.477 1 96.75 96 ALA A N 1
ATOM 747 C CA . ALA A 1 96 ? -12.375 17.016 11.523 1 96.75 96 ALA A CA 1
ATOM 748 C C . ALA A 1 96 ? -11.211 17.781 10.898 1 96.75 96 ALA A C 1
ATOM 750 O O . ALA A 1 96 ? -11.328 18.297 9.789 1 96.75 96 ALA A O 1
ATOM 751 N N . THR A 1 97 ? -10.055 17.812 11.602 1 98 97 THR A N 1
ATOM 752 C CA . THR A 1 97 ? -8.969 18.656 11.133 1 98 97 THR A CA 1
ATOM 753 C C . THR A 1 97 ? -7.734 17.828 10.789 1 98 97 THR A C 1
ATOM 755 O O . THR A 1 97 ? -6.891 18.25 9.992 1 98 97 THR A O 1
ATOM 758 N N . ASP A 1 98 ? -7.645 16.688 11.484 1 98.62 98 ASP A N 1
ATOM 759 C CA . ASP A 1 98 ? -6.367 15.984 11.406 1 98.62 98 ASP A CA 1
ATOM 760 C C . ASP A 1 98 ? -6.539 14.602 10.781 1 98.62 98 ASP A C 1
ATOM 762 O O . ASP A 1 98 ? -7.523 13.914 11.047 1 98.62 98 ASP A O 1
ATOM 766 N N . TYR A 1 99 ? -5.605 14.266 10.016 1 98.88 99 TYR A N 1
ATOM 767 C CA . TYR A 1 99 ? -5.355 12.914 9.516 1 98.88 99 TYR A CA 1
ATOM 768 C C . TYR A 1 99 ? -4.047 12.367 10.07 1 98.88 99 TYR A C 1
ATOM 770 O O . TYR A 1 99 ? -2.982 12.953 9.852 1 98.88 99 TYR A O 1
ATOM 778 N N . ILE A 1 100 ? -4.086 11.203 10.812 1 98.81 100 ILE A N 1
ATOM 779 C CA . ILE A 1 100 ? -2.92 10.68 11.523 1 98.81 100 ILE A CA 1
ATOM 780 C C . ILE A 1 100 ? -2.607 9.266 11.031 1 98.81 100 ILE A C 1
ATOM 782 O O . ILE A 1 100 ? -3.465 8.383 11.094 1 98.81 100 ILE A O 1
ATOM 786 N N . GLU A 1 101 ? -1.396 9.023 10.602 1 98.81 101 GLU A N 1
ATOM 787 C CA . GLU A 1 101 ? -0.95 7.715 10.141 1 98.81 101 GLU A CA 1
ATOM 788 C C . GLU A 1 101 ? -0.007 7.062 11.148 1 98.81 101 GLU A C 1
ATOM 790 O O . GLU A 1 101 ? 0.859 7.73 11.719 1 98.81 101 GLU A O 1
ATOM 795 N N . TYR A 1 102 ? -0.163 5.793 11.344 1 98.44 102 TYR A N 1
ATOM 796 C CA . TYR A 1 102 ? 0.759 4.934 12.078 1 98.44 102 TYR A CA 1
ATOM 797 C C . TYR A 1 102 ? 1.376 3.887 11.156 1 98.44 102 TYR A C 1
ATOM 799 O O . TYR A 1 102 ? 0.877 2.762 11.062 1 98.44 102 TYR A O 1
ATOM 807 N N . PRO A 1 103 ? 2.465 4.191 10.461 1 98.44 103 PRO A N 1
ATOM 808 C CA . PRO A 1 103 ? 3.041 3.291 9.461 1 98.44 103 PRO A CA 1
ATOM 809 C C . PRO A 1 103 ? 3.803 2.123 10.086 1 98.44 103 PRO A C 1
ATOM 811 O O . PRO A 1 103 ? 5.035 2.082 10.023 1 98.44 103 PRO A O 1
ATOM 814 N N . HIS A 1 104 ? 3.094 1.058 10.469 1 96.69 104 HIS A N 1
ATOM 815 C CA . HIS A 1 104 ? 3.66 -0.124 11.109 1 96.69 104 HIS A CA 1
ATOM 816 C C . HIS A 1 104 ? 4.609 -0.859 10.172 1 96.69 104 HIS A C 1
ATOM 818 O O . HIS A 1 104 ? 5.656 -1.353 10.602 1 96.69 104 HIS A O 1
ATOM 824 N N . LEU A 1 105 ? 4.215 -0.988 8.984 1 98.38 105 LEU A N 1
ATOM 825 C CA . LEU A 1 105 ? 5.059 -1.52 7.918 1 98.38 105 LEU A CA 1
ATOM 826 C C . LEU A 1 105 ? 5.492 -0.412 6.961 1 98.38 105 LEU A C 1
ATOM 828 O O . LEU A 1 105 ? 4.652 0.207 6.305 1 98.38 105 LEU A O 1
ATOM 832 N N . ASN A 1 106 ? 6.82 -0.16 6.93 1 98.75 106 ASN A N 1
ATOM 833 C CA . ASN A 1 106 ? 7.262 0.956 6.102 1 98.75 106 ASN A CA 1
ATOM 834 C C . ASN A 1 106 ? 8.68 0.743 5.586 1 98.75 106 ASN A C 1
ATOM 836 O O . ASN A 1 106 ? 9.461 0.004 6.188 1 98.75 106 ASN A O 1
ATOM 840 N N . SER A 1 107 ? 8.984 1.43 4.547 1 98.69 107 SER A N 1
ATOM 841 C CA . SER A 1 107 ? 10.281 1.242 3.896 1 98.69 107 SER A CA 1
ATOM 842 C C . SER A 1 107 ? 11.289 2.279 4.371 1 98.69 107 SER A C 1
ATOM 844 O O . SER A 1 107 ? 12.438 2.291 3.912 1 98.69 107 SER A O 1
ATOM 846 N N . PHE A 1 108 ? 10.914 3.172 5.223 1 97.38 108 PHE A N 1
ATOM 847 C CA . PHE A 1 108 ? 11.805 4.281 5.539 1 97.38 108 PHE A CA 1
ATOM 848 C C . PHE A 1 108 ? 12.211 4.246 7.008 1 97.38 108 PHE A C 1
ATOM 850 O O . PHE A 1 108 ? 12.773 5.211 7.527 1 97.38 108 PHE A O 1
ATOM 857 N N . GLY A 1 109 ? 11.93 3.217 7.699 1 95.12 109 GLY A N 1
ATOM 858 C CA . GLY A 1 109 ? 12.609 2.83 8.93 1 95.12 109 GLY A CA 1
ATOM 859 C C . GLY A 1 109 ? 12.086 3.559 10.156 1 95.12 109 GLY A C 1
ATOM 860 O O . GLY A 1 109 ? 12.805 3.709 11.148 1 95.12 109 GLY A O 1
ATOM 861 N N . VAL A 1 110 ? 10.828 4.043 10.062 1 94.12 110 VAL A N 1
ATOM 862 C CA . VAL A 1 110 ? 10.297 4.641 11.281 1 94.12 110 VAL A CA 1
ATOM 863 C C . VAL A 1 110 ? 9.898 3.541 12.266 1 94.12 110 VAL A C 1
ATOM 865 O O . VAL A 1 110 ? 9.492 2.451 11.852 1 94.12 110 VAL A O 1
ATOM 868 N N . ASN A 1 111 ? 9.984 3.875 13.578 1 89.38 111 ASN A N 1
ATOM 869 C CA . ASN A 1 111 ? 9.734 2.891 14.633 1 89.38 111 ASN A CA 1
ATOM 870 C C . ASN A 1 111 ? 8.242 2.631 14.812 1 89.38 111 ASN A C 1
ATOM 872 O O . ASN A 1 111 ? 7.418 3.496 14.523 1 89.38 111 ASN A O 1
ATOM 876 N N . ALA A 1 112 ? 8.078 1.401 15.359 1 84.06 112 ALA A N 1
ATOM 877 C CA . ALA A 1 112 ? 6.703 1.081 15.742 1 84.06 112 ALA A CA 1
ATOM 878 C C . ALA A 1 112 ? 6.141 2.127 16.703 1 84.06 112 ALA A C 1
ATOM 880 O O . ALA A 1 112 ? 6.836 2.568 17.625 1 84.06 112 ALA A O 1
ATOM 881 N N . GLY A 1 113 ? 4.969 2.523 16.453 1 88.81 113 GLY A N 1
ATOM 882 C CA . GLY A 1 113 ? 4.309 3.461 17.344 1 88.81 113 GLY A CA 1
ATOM 883 C C . GLY A 1 113 ? 4.453 4.906 16.906 1 88.81 113 GLY A C 1
ATOM 884 O O . GLY A 1 113 ? 3.764 5.789 17.422 1 88.81 113 GLY A O 1
ATOM 885 N N . GLU A 1 114 ? 5.457 5.125 16.047 1 94.75 114 GLU A N 1
ATOM 886 C CA . GLU A 1 114 ? 5.586 6.48 15.516 1 94.75 114 GLU A CA 1
ATOM 887 C C . GLU A 1 114 ? 4.402 6.84 14.625 1 94.75 114 GLU A C 1
ATOM 889 O O . GLU A 1 114 ? 3.9 5.996 13.883 1 94.75 114 GLU A O 1
ATOM 894 N N . SER A 1 115 ? 3.963 8.109 14.789 1 97.56 115 SER A N 1
ATOM 895 C CA . SER A 1 115 ? 2.854 8.594 13.977 1 97.56 115 SER A CA 1
ATOM 896 C C . SER A 1 115 ? 3.242 9.844 13.195 1 97.56 115 SER A C 1
ATOM 898 O O . SER A 1 115 ? 4.164 10.562 13.594 1 97.56 115 SER A O 1
ATOM 900 N N . PHE A 1 116 ? 2.602 10.055 12.047 1 98.12 116 PHE A N 1
ATOM 901 C CA . PHE A 1 116 ? 2.633 11.289 11.273 1 98.12 116 PHE A CA 1
ATOM 902 C C . PHE A 1 116 ? 1.264 11.961 11.273 1 98.12 116 PHE A C 1
ATOM 904 O O . PHE A 1 116 ? 0.264 11.344 10.898 1 98.12 116 PHE A O 1
ATOM 911 N N . THR A 1 117 ? 1.206 13.188 11.695 1 98.5 117 THR A N 1
ATOM 912 C CA . THR A 1 117 ? -0.043 13.938 11.75 1 98.5 117 THR A CA 1
ATOM 913 C C . THR A 1 117 ? -0.088 14.992 10.656 1 98.5 117 THR A C 1
ATOM 915 O O . THR A 1 117 ? 0.849 15.781 10.508 1 98.5 117 THR A O 1
ATOM 918 N N . PHE A 1 118 ? -1.153 15.039 9.945 1 98.88 118 PHE A N 1
ATOM 919 C CA . PHE A 1 118 ? -1.416 16.016 8.898 1 98.88 118 PHE A CA 1
ATOM 920 C C . PHE A 1 118 ? -2.68 16.812 9.195 1 98.88 118 PHE A C 1
ATOM 922 O O . PHE A 1 118 ? -3.711 16.234 9.555 1 98.88 118 PHE A O 1
ATOM 929 N N . THR A 1 119 ? -2.627 18.078 9.07 1 98.88 119 THR A N 1
ATOM 930 C CA . THR A 1 119 ? -3.877 18.812 8.883 1 98.88 119 THR A CA 1
ATOM 931 C C . THR A 1 119 ? -4.367 18.688 7.441 1 98.88 119 THR A C 1
ATOM 933 O O . THR A 1 119 ? -3.564 18.531 6.52 1 98.88 119 THR A O 1
ATOM 936 N N . TYR A 1 120 ? -5.688 18.734 7.293 1 98.88 120 TYR A N 1
ATOM 937 C CA 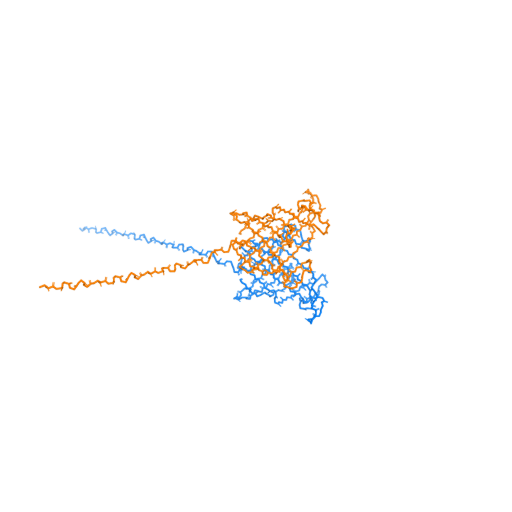. TYR A 1 120 ? -6.129 18.45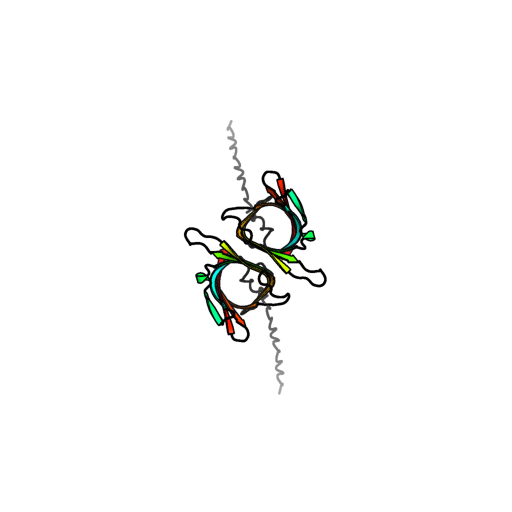3 5.934 1 98.88 120 TYR A CA 1
ATOM 938 C C . TYR A 1 120 ? -7.391 19.234 5.602 1 98.88 120 TYR A C 1
ATOM 940 O O . TYR A 1 120 ? -8.094 19.719 6.5 1 98.88 120 TYR A O 1
ATOM 948 N N . THR A 1 121 ? -7.633 19.406 4.352 1 98.75 121 THR A N 1
ATOM 949 C CA . THR A 1 121 ? -8.914 19.766 3.756 1 98.75 121 THR A CA 1
ATOM 950 C C . THR A 1 121 ? -9.289 18.797 2.643 1 98.75 121 THR A C 1
ATOM 952 O O . THR A 1 121 ? -8.438 18.359 1.87 1 98.75 121 THR A O 1
ATOM 955 N N . ILE A 1 122 ? -10.5 18.344 2.682 1 98.38 122 ILE A N 1
ATOM 956 C CA . ILE A 1 122 ? -11.062 17.578 1.57 1 98.38 122 ILE A CA 1
ATOM 957 C C . ILE A 1 122 ? -12.242 18.344 0.964 1 98.38 122 ILE A C 1
ATOM 959 O O . ILE A 1 122 ? -13.203 18.672 1.663 1 98.38 122 ILE A O 1
ATOM 963 N N . GLU A 1 123 ? -12.133 18.656 -0.183 1 97.81 123 GLU A N 1
ATOM 964 C CA . GLU A 1 123 ? -13.188 19.297 -0.968 1 97.81 123 GLU A CA 1
ATOM 965 C C . GLU A 1 123 ? -13.492 18.5 -2.232 1 97.81 123 GLU A C 1
ATOM 967 O O . GLU A 1 123 ? -12.766 18.594 -3.225 1 97.81 123 GLU A O 1
ATOM 972 N N . GLY A 1 124 ? -14.617 17.766 -2.23 1 96.56 124 GLY A N 1
ATOM 973 C CA . GLY A 1 124 ? -14.891 16.859 -3.332 1 96.56 124 GLY A CA 1
ATOM 974 C C . GLY A 1 124 ? -13.852 15.75 -3.463 1 96.56 124 GLY A C 1
ATOM 975 O O . GLY A 1 124 ? -13.664 14.961 -2.539 1 96.56 124 GLY A O 1
ATOM 976 N N . LYS A 1 125 ? -13.195 15.852 -4.59 1 98.44 125 LYS A N 1
ATOM 977 C CA . LYS A 1 125 ? -12.234 14.789 -4.875 1 98.44 125 LYS A CA 1
ATOM 978 C C . LYS A 1 125 ? -10.812 15.25 -4.578 1 98.44 125 LYS A C 1
ATOM 980 O O . LYS A 1 125 ? -9.844 14.57 -4.938 1 98.44 125 LYS A O 1
ATOM 985 N N . GLU A 1 126 ? -10.688 16.375 -4.027 1 98.88 126 GLU A N 1
ATOM 986 C CA . GLU A 1 126 ? -9.359 16.938 -3.779 1 98.88 126 GLU A CA 1
ATOM 987 C C . GLU A 1 126 ? -9.008 16.891 -2.295 1 98.88 126 GLU A C 1
ATOM 989 O O . GLU A 1 126 ? -9.773 17.375 -1.457 1 98.88 126 GLU A O 1
ATOM 994 N N . TRP A 1 127 ? -7.879 16.297 -1.96 1 98.94 127 TRP A N 1
ATOM 995 C CA . TRP A 1 127 ? -7.383 16.141 -0.599 1 98.94 127 TRP A CA 1
ATOM 996 C C . TRP A 1 127 ? -6.027 16.812 -0.427 1 98.94 127 TRP A C 1
ATOM 998 O O . TRP A 1 127 ? -5.055 16.453 -1.087 1 98.94 127 TRP A O 1
ATOM 1008 N N . HIS A 1 128 ? -6.008 17.875 0.362 1 98.94 128 HIS A N 1
ATOM 1009 C CA . HIS A 1 128 ? -4.77 18.578 0.685 1 98.94 128 HIS A CA 1
ATOM 1010 C C . HIS A 1 128 ? -4.328 18.281 2.113 1 98.94 128 HIS A C 1
ATOM 1012 O O . HIS A 1 128 ? -5.148 18.281 3.033 1 98.94 128 HIS A O 1
ATOM 1018 N N . THR A 1 129 ? -3.027 18.078 2.303 1 98.94 129 THR A N 1
ATOM 1019 C CA . THR A 1 129 ? -2.494 17.781 3.627 1 98.94 129 THR A CA 1
ATOM 1020 C C . THR A 1 129 ? -1.268 18.641 3.92 1 98.94 129 THR A C 1
ATOM 1022 O O . THR A 1 129 ? -0.533 19.016 3.004 1 98.94 129 THR A O 1
ATOM 1025 N N . GLN A 1 130 ? -1.077 18.938 5.109 1 98.88 130 GLN A N 1
ATOM 1026 C CA . GLN A 1 130 ? 0.119 19.594 5.621 1 98.88 130 GLN A CA 1
ATOM 1027 C C . GLN A 1 130 ? 0.641 18.906 6.875 1 98.88 130 GLN A C 1
ATOM 1029 O O . GLN A 1 130 ? -0.114 18.656 7.816 1 98.88 130 GLN A O 1
ATOM 1034 N N . ARG A 1 131 ? 1.868 18.562 6.859 1 98.88 131 ARG A N 1
ATOM 1035 C CA . ARG A 1 131 ? 2.512 18 8.047 1 98.88 131 ARG A CA 1
ATOM 1036 C C . ARG A 1 131 ? 3.412 19.031 8.719 1 98.88 131 ARG A C 1
ATOM 1038 O O . ARG A 1 131 ? 4.348 19.547 8.094 1 98.88 131 ARG A O 1
ATOM 1045 N N . THR A 1 132 ? 3.115 19.344 9.992 1 98.31 132 THR A N 1
ATOM 1046 C CA . THR A 1 132 ? 3.902 20.266 10.805 1 98.31 132 THR A CA 1
ATOM 1047 C C . THR A 1 132 ? 4.5 19.547 12.016 1 98.31 132 THR A C 1
ATOM 1049 O O . THR A 1 132 ? 3.799 18.812 12.719 1 98.31 132 THR A O 1
ATOM 1052 N N . GLU A 1 133 ? 5.781 19.625 12.102 1 95.5 133 GLU A N 1
ATOM 1053 C CA . GLU A 1 133 ? 6.508 19.062 13.234 1 95.5 133 GLU A CA 1
ATOM 1054 C C . GLU A 1 133 ? 7.254 20.156 14 1 95.5 133 GLU A C 1
ATOM 1056 O O . GLU A 1 133 ? 8.07 20.875 13.422 1 95.5 133 GLU A O 1
ATOM 1061 N N . ASP A 1 134 ? 6.918 20.312 15.289 1 94.88 134 ASP A N 1
ATOM 1062 C CA . ASP A 1 134 ? 7.543 21.312 16.141 1 94.88 134 ASP A CA 1
ATOM 1063 C C . ASP A 1 134 ? 7.402 22.703 15.547 1 94.88 134 ASP A C 1
ATOM 1065 O O . ASP A 1 134 ? 8.375 23.453 15.477 1 94.88 134 ASP A O 1
ATOM 1069 N N . GLY A 1 135 ? 6.328 22.922 14.977 1 96.19 135 GLY A N 1
ATOM 1070 C CA . GLY A 1 135 ? 6 24.25 14.469 1 96.19 135 GLY A CA 1
ATOM 1071 C C . GLY A 1 135 ? 6.551 24.516 13.086 1 96.19 135 GLY A C 1
ATOM 1072 O O . GLY A 1 135 ? 6.367 25.609 12.531 1 96.19 135 GLY A O 1
ATOM 1073 N N . VAL A 1 136 ? 7.273 23.609 12.586 1 97.56 136 VAL A N 1
ATOM 1074 C CA . VAL A 1 136 ? 7.883 23.766 11.266 1 97.56 136 VAL A CA 1
ATOM 1075 C C . VAL A 1 136 ? 7.133 22.922 10.242 1 97.56 136 VAL A C 1
ATOM 1077 O O . VAL A 1 136 ? 6.941 21.719 10.438 1 97.56 136 VAL A O 1
ATOM 1080 N N . LEU A 1 137 ? 6.66 23.594 9.156 1 98.44 137 LEU A N 1
ATOM 1081 C CA . LEU A 1 137 ? 6.047 22.875 8.047 1 98.44 137 LEU A CA 1
ATOM 1082 C C . LEU A 1 137 ? 7.066 21.969 7.359 1 98.44 137 LEU A C 1
ATOM 1084 O O . LEU A 1 137 ? 8.109 22.438 6.91 1 98.44 137 LEU A O 1
ATOM 1088 N N . LYS A 1 138 ? 6.73 20.656 7.281 1 98.62 138 LYS A N 1
ATOM 1089 C CA . LYS A 1 138 ? 7.707 19.672 6.809 1 98.62 138 LYS A CA 1
ATOM 1090 C C . LYS A 1 138 ? 7.289 19.094 5.461 1 98.62 138 LYS A C 1
ATOM 1092 O O . LYS A 1 138 ? 8.125 18.562 4.727 1 98.62 138 LYS A O 1
ATOM 1097 N N . GLU A 1 139 ? 5.996 19.172 5.164 1 98.81 139 GLU A N 1
ATOM 1098 C CA . GLU A 1 139 ? 5.477 18.5 3.977 1 98.81 139 GLU A CA 1
ATOM 1099 C C . GLU A 1 139 ? 4.098 19.031 3.598 1 98.81 139 GLU A C 1
ATOM 1101 O O . GLU A 1 139 ? 3.289 19.344 4.473 1 98.81 139 GLU A O 1
ATOM 1106 N N . GLN A 1 140 ? 3.791 19.188 2.336 1 98.94 140 GLN A N 1
ATOM 1107 C CA . GLN A 1 140 ? 2.492 19.484 1.741 1 98.94 140 GLN A CA 1
ATOM 1108 C C . GLN A 1 140 ? 2.186 18.531 0.591 1 98.94 140 GLN A C 1
ATOM 1110 O O . GLN A 1 140 ? 3.057 18.234 -0.229 1 98.94 140 GLN A O 1
ATOM 1115 N N . GLU A 1 141 ? 1.004 18.047 0.633 1 98.94 141 GLU A N 1
ATOM 1116 C CA . GLU A 1 141 ? 0.616 17.141 -0.443 1 98.94 141 GLU A CA 1
ATOM 1117 C C . GLU A 1 141 ? -0.782 17.453 -0.962 1 98.94 141 GLU A C 1
ATOM 1119 O O . GLU A 1 141 ? -1.632 17.938 -0.212 1 98.94 141 GLU A O 1
ATOM 1124 N N . HIS A 1 142 ? -0.99 17.219 -2.184 1 98.94 142 HIS A N 1
ATOM 1125 C CA . HIS A 1 142 ? -2.273 17.266 -2.875 1 98.94 142 HIS A CA 1
ATOM 1126 C C . HIS A 1 142 ? -2.596 15.93 -3.543 1 98.94 142 HIS A C 1
ATOM 1128 O O . HIS A 1 142 ? -1.802 15.422 -4.336 1 98.94 142 HIS A O 1
ATOM 1134 N N . TRP A 1 143 ? -3.686 15.375 -3.176 1 98.94 143 TRP A N 1
ATOM 1135 C CA . TRP A 1 143 ? -4.164 14.109 -3.727 1 98.94 143 TRP A CA 1
ATOM 1136 C C . TRP A 1 143 ? -5.512 14.297 -4.418 1 98.94 143 TRP A C 1
ATOM 1138 O O . TRP A 1 143 ? -6.312 15.141 -4.016 1 98.94 143 TRP A O 1
ATOM 1148 N N . THR A 1 144 ? -5.816 13.453 -5.379 1 98.94 144 THR A N 1
ATOM 1149 C CA . THR A 1 144 ? -7.137 13.406 -5.996 1 98.94 144 THR A CA 1
ATOM 1150 C C . THR A 1 144 ? -7.734 12.008 -5.891 1 98.94 144 THR A C 1
ATOM 1152 O O . THR A 1 144 ? -7.023 11.016 -6.047 1 98.94 144 THR A O 1
ATOM 1155 N N . LYS A 1 145 ? -9.008 11.945 -5.633 1 98.81 145 LYS A N 1
ATOM 1156 C CA . LYS A 1 145 ? -9.68 10.664 -5.41 1 98.81 145 LYS A CA 1
ATOM 1157 C C . LYS A 1 145 ? -9.836 9.891 -6.715 1 98.81 145 LYS A C 1
ATOM 1159 O O . LYS A 1 145 ? -10.219 10.461 -7.738 1 98.81 145 LYS A O 1
ATOM 1164 N N . LEU A 1 146 ? -9.578 8.602 -6.688 1 98.81 146 LEU A N 1
ATOM 1165 C CA . LEU A 1 146 ? -9.68 7.727 -7.852 1 98.81 146 LEU A CA 1
ATOM 1166 C C . LEU A 1 146 ? -10.953 6.883 -7.781 1 98.81 146 LEU A C 1
ATOM 1168 O O . LEU A 1 146 ? -11.484 6.473 -8.812 1 98.81 146 LEU A O 1
ATOM 1172 N N . ASP A 1 147 ? -11.312 6.527 -6.543 1 97.06 147 ASP A N 1
ATOM 1173 C CA . ASP A 1 147 ? -12.5 5.715 -6.328 1 97.06 147 ASP A CA 1
ATOM 1174 C C . ASP A 1 147 ? -12.961 5.785 -4.871 1 97.06 147 ASP A C 1
ATOM 1176 O O . ASP A 1 147 ? -12.227 6.273 -4.008 1 97.06 147 ASP A O 1
ATOM 1180 N N . MET B 1 1 ? -77.312 -30.297 -37.031 1 38.66 1 MET B N 1
ATOM 1181 C CA . MET B 1 1 ? -75.938 -30.625 -36.656 1 38.66 1 MET B CA 1
ATOM 1182 C C . MET B 1 1 ? -75.188 -29.344 -36.375 1 38.66 1 MET B C 1
ATOM 1184 O O . MET B 1 1 ? -74.75 -28.656 -37.281 1 38.66 1 MET B O 1
ATOM 1188 N N . LYS B 1 2 ? -75.688 -28.531 -35.312 1 48.97 2 LYS B N 1
ATOM 1189 C CA . LYS B 1 2 ? -75.062 -27.281 -34.875 1 48.97 2 LYS B CA 1
ATOM 1190 C C . LYS B 1 2 ? -73.625 -27.5 -34.406 1 48.97 2 LYS B C 1
ATOM 1192 O O . LYS B 1 2 ? -73.375 -28.344 -33.531 1 48.97 2 LYS B O 1
AT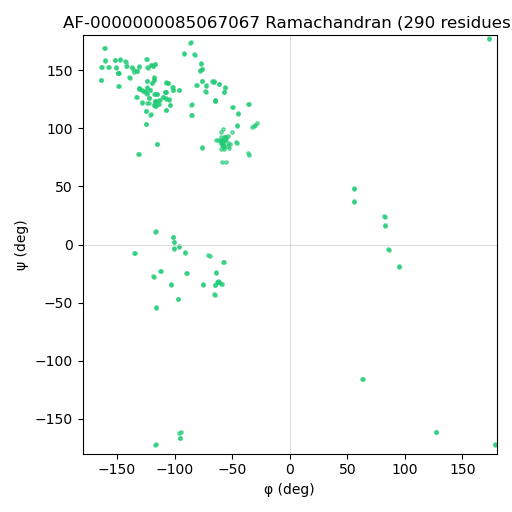OM 1197 N N . VAL B 1 3 ? -72.625 -27.266 -35.281 1 48.72 3 VAL B N 1
ATOM 1198 C CA . VAL B 1 3 ? -71.188 -27.219 -35.094 1 48.72 3 VAL B CA 1
ATOM 1199 C C . VAL B 1 3 ? -70.875 -26.234 -33.969 1 48.72 3 VAL B C 1
ATOM 1201 O O . VAL B 1 3 ? -71.25 -25.062 -34.031 1 48.72 3 VAL B O 1
ATOM 1204 N N . LEU B 1 4 ? -70.75 -26.688 -32.688 1 50 4 LEU B N 1
ATOM 1205 C CA . LEU B 1 4 ? -70.312 -25.984 -31.516 1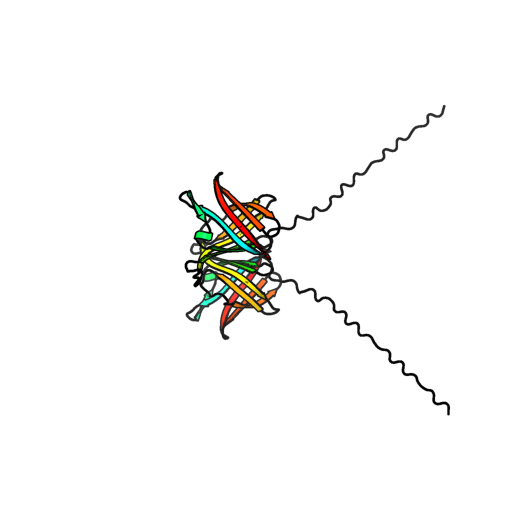 50 4 LEU B CA 1
ATOM 1206 C C . LEU B 1 4 ? -68.875 -25.422 -31.75 1 50 4 LEU B C 1
ATOM 1208 O O . LEU B 1 4 ? -67.938 -26.188 -32.062 1 50 4 LEU B O 1
ATOM 1212 N N . SER B 1 5 ? -68.688 -24.234 -32.281 1 53.28 5 SER B N 1
ATOM 1213 C CA . SER B 1 5 ? -67.438 -23.547 -32.406 1 53.28 5 SER B CA 1
ATOM 1214 C C . SER B 1 5 ? -66.75 -23.359 -31.031 1 53.28 5 SER B C 1
ATOM 1216 O O . SER B 1 5 ? -67.375 -22.734 -30.141 1 53.28 5 SER B O 1
ATOM 1218 N N . LEU B 1 6 ? -66 -24.328 -30.547 1 51.34 6 LEU B N 1
ATOM 1219 C CA . LEU B 1 6 ? -65.188 -24.172 -29.344 1 51.34 6 LEU B CA 1
ATOM 1220 C C . LEU B 1 6 ? -64.188 -23.062 -29.531 1 51.34 6 LEU B C 1
ATOM 1222 O O . LEU B 1 6 ? -63.375 -23.094 -30.469 1 51.34 6 LEU B O 1
ATOM 1226 N N . PHE B 1 7 ? -64.5 -21.844 -29.156 1 54.38 7 PHE B N 1
ATOM 1227 C CA . PHE B 1 7 ? -63.531 -20.75 -29.078 1 54.38 7 PHE B CA 1
ATOM 1228 C C . PHE B 1 7 ? -62.406 -21.062 -28.078 1 54.38 7 PHE B C 1
ATOM 1230 O O . PHE B 1 7 ? -62.688 -21.328 -26.906 1 54.38 7 PHE B O 1
ATOM 1237 N N . LEU B 1 8 ? -61.344 -21.703 -28.531 1 54.72 8 LEU B N 1
ATOM 1238 C CA . LEU B 1 8 ? -60.125 -21.875 -27.719 1 54.72 8 LEU B CA 1
ATOM 1239 C C . LEU B 1 8 ? -59.562 -20.531 -27.312 1 54.72 8 LEU B C 1
ATOM 1241 O O . LEU B 1 8 ? -59.188 -19.719 -28.156 1 54.72 8 LEU B O 1
ATOM 1245 N N . SER B 1 9 ? -59.969 -19.969 -26.203 1 57.28 9 SER B N 1
ATOM 1246 C CA . SER B 1 9 ? -59.312 -18.797 -25.625 1 57.28 9 SER B CA 1
ATOM 1247 C C . SER B 1 9 ? -57.844 -19.047 -25.344 1 57.28 9 SER B C 1
ATOM 1249 O O . SER B 1 9 ? -57.5 -20.078 -24.75 1 57.28 9 SER B O 1
ATOM 1251 N N . GLN B 1 10 ? -56.938 -18.609 -26.188 1 55.72 10 GLN B N 1
ATOM 1252 C CA . GLN B 1 10 ? -55.5 -18.594 -25.922 1 55.72 10 GLN B CA 1
ATOM 1253 C C . GLN B 1 10 ? -55.188 -17.781 -24.672 1 55.72 10 GLN B C 1
ATOM 1255 O O . GLN B 1 10 ? -55.5 -16.578 -24.609 1 55.72 10 GLN B O 1
ATOM 1260 N N . VAL B 1 11 ? -55.188 -18.391 -23.516 1 58.19 11 VAL B N 1
ATOM 1261 C CA . VAL B 1 11 ? -54.656 -17.75 -22.312 1 58.19 11 VAL B CA 1
ATOM 1262 C C . VAL B 1 11 ? -53.188 -17.359 -22.531 1 58.19 11 VAL B C 1
ATOM 1264 O O . VAL B 1 11 ? -52.344 -18.234 -22.734 1 58.19 11 VAL B O 1
ATOM 1267 N N . LEU B 1 12 ? -52.906 -16.141 -23.094 1 57.5 12 LEU B N 1
ATOM 1268 C CA . LEU B 1 12 ? -51.531 -15.594 -23.141 1 57.5 12 LEU B CA 1
ATOM 1269 C C . LEU B 1 12 ? -50.969 -15.477 -21.734 1 57.5 12 LEU B C 1
ATOM 1271 O O . LEU B 1 12 ? -51.438 -14.672 -20.922 1 57.5 12 LEU B O 1
ATOM 1275 N N . LEU B 1 13 ? -50.312 -16.547 -21.219 1 58.56 13 LEU B N 1
ATOM 1276 C CA . LEU B 1 13 ? -49.562 -16.469 -19.984 1 58.56 13 LEU B CA 1
ATOM 1277 C C . LEU B 1 13 ? -48.375 -15.492 -20.156 1 58.56 13 LEU B C 1
ATOM 1279 O O . LEU B 1 13 ? -47.469 -15.742 -20.938 1 58.56 13 LEU B O 1
ATOM 1283 N N . ALA B 1 14 ? -48.594 -14.164 -19.859 1 59.06 14 ALA B N 1
ATOM 1284 C CA . ALA B 1 14 ? -47.5 -13.211 -19.766 1 59.06 14 ALA B CA 1
ATOM 1285 C C . ALA B 1 14 ? -46.469 -13.648 -18.703 1 59.06 14 ALA B C 1
ATOM 1287 O O . ALA B 1 14 ? -46.781 -13.641 -17.516 1 59.06 14 ALA B O 1
ATOM 1288 N N . PHE B 1 15 ? -45.406 -14.453 -19.078 1 59.78 15 PHE B N 1
ATOM 1289 C CA . PHE B 1 15 ? -44.281 -14.703 -18.203 1 59.78 15 PHE B CA 1
ATOM 1290 C C . PHE B 1 15 ? -43.594 -13.391 -17.828 1 59.78 15 PHE B C 1
ATOM 1292 O O . PHE B 1 15 ? -43 -12.727 -18.656 1 59.78 15 PHE B O 1
ATOM 1299 N N . PHE B 1 16 ? -44.062 -12.656 -16.75 1 56.72 16 PHE B N 1
ATOM 1300 C CA . PHE B 1 16 ? -43.281 -11.555 -16.172 1 56.72 16 PHE B CA 1
ATOM 1301 C C . PHE B 1 16 ? -41.938 -12.039 -15.672 1 56.72 16 PHE B C 1
ATOM 1303 O O . PHE B 1 16 ? -41.875 -12.758 -14.68 1 56.72 16 PHE B O 1
ATOM 1310 N N . ILE B 1 17 ? -40.906 -12.086 -16.5 1 56.66 17 ILE B N 1
ATOM 1311 C CA . ILE B 1 17 ? -39.562 -12.242 -16.016 1 56.66 17 ILE B CA 1
ATOM 1312 C C . ILE B 1 17 ? -39.219 -11.125 -15.023 1 56.66 17 ILE B C 1
ATOM 1314 O O . ILE B 1 17 ? -39.094 -9.961 -15.422 1 56.66 17 ILE B O 1
ATOM 1318 N N . VAL B 1 18 ? -39.625 -11.281 -13.789 1 55.09 18 VAL B N 1
ATOM 1319 C CA . VAL B 1 18 ? -39.062 -10.391 -12.766 1 55.09 18 VAL B CA 1
ATOM 1320 C C . VAL B 1 18 ? -37.562 -10.391 -12.828 1 55.09 18 VAL B C 1
ATOM 1322 O O . VAL B 1 18 ? -36.906 -11.398 -12.523 1 55.09 18 VAL B O 1
ATOM 1325 N N . CYS B 1 19 ? -37 -9.562 -13.641 1 51.59 19 CYS B N 1
ATOM 1326 C CA . CYS B 1 19 ? -35.562 -9.297 -13.531 1 51.59 19 CYS B CA 1
ATOM 1327 C C . CYS B 1 19 ? -35.219 -8.758 -12.148 1 51.59 19 CYS B C 1
ATOM 1329 O O . CYS B 1 19 ? -35.438 -7.574 -11.867 1 51.59 19 CYS B O 1
ATOM 1331 N N . LEU B 1 20 ? -35.281 -9.594 -11.133 1 53.12 20 LEU B N 1
ATOM 1332 C CA . LEU B 1 20 ? -34.688 -9.141 -9.875 1 53.12 20 LEU B CA 1
ATOM 1333 C C . LEU B 1 20 ? -33.344 -8.508 -10.109 1 53.12 20 LEU B C 1
ATOM 1335 O O . LEU B 1 20 ? -32.5 -9.062 -10.828 1 53.12 20 LEU B O 1
ATOM 1339 N N . PRO B 1 21 ? -33.25 -7.273 -9.883 1 51 21 PRO B N 1
ATOM 1340 C CA . PRO B 1 21 ? -31.891 -6.707 -9.984 1 51 21 PRO B CA 1
ATOM 1341 C C . PRO B 1 21 ? -30.844 -7.539 -9.25 1 51 21 PRO B C 1
ATOM 1343 O O . PRO B 1 21 ? -31 -7.828 -8.062 1 51 21 PRO B O 1
ATOM 1346 N N . LEU B 1 22 ? -30.188 -8.586 -9.867 1 44.47 22 LEU B N 1
ATOM 1347 C CA . LEU B 1 22 ? -29 -9.164 -9.25 1 44.47 22 LEU B CA 1
ATOM 1348 C C . LEU B 1 22 ? -28.172 -8.086 -8.57 1 44.47 22 LEU B C 1
ATOM 1350 O O . LEU B 1 22 ? -27.672 -7.172 -9.227 1 44.47 22 LEU B O 1
ATOM 1354 N N . LYS B 1 23 ? -28.656 -7.723 -7.371 1 50 23 LYS B N 1
ATOM 1355 C CA . LYS B 1 23 ? -27.719 -6.883 -6.617 1 50 23 LYS B CA 1
ATOM 1356 C C . LYS B 1 23 ? -26.281 -7.23 -6.949 1 50 23 LYS B C 1
ATOM 1358 O O . LYS B 1 23 ? -25.891 -8.406 -6.953 1 50 23 LYS B O 1
ATOM 1363 N N . ALA B 1 24 ? -25.625 -6.465 -7.75 1 53.78 24 ALA B N 1
ATOM 1364 C CA . ALA B 1 24 ? -24.203 -6.664 -7.965 1 53.78 24 ALA B CA 1
ATOM 1365 C C . ALA B 1 24 ? -23.531 -7.242 -6.719 1 53.78 24 ALA B C 1
ATOM 1367 O O . ALA B 1 24 ? -23.75 -6.762 -5.605 1 53.78 24 ALA B O 1
ATOM 1368 N N . ALA B 1 25 ? -23.203 -8.656 -6.73 1 60.31 25 ALA B N 1
ATOM 1369 C CA . ALA B 1 25 ? -22.531 -9.297 -5.609 1 60.31 25 ALA B CA 1
ATOM 1370 C C . ALA B 1 25 ? -21.531 -8.352 -4.957 1 60.31 25 ALA B C 1
ATOM 1372 O O . ALA B 1 25 ? -20.781 -7.656 -5.645 1 60.31 25 ALA B O 1
ATOM 1373 N N . ASP B 1 26 ? -21.656 -8.039 -3.66 1 87.38 26 ASP B N 1
ATOM 1374 C CA . ASP B 1 26 ? -20.781 -7.176 -2.879 1 87.38 26 ASP B CA 1
ATOM 1375 C C . ASP B 1 26 ? -19.312 -7.574 -3.055 1 87.38 26 ASP B C 1
ATOM 1377 O O . ASP B 1 26 ? -19 -8.766 -3.076 1 87.38 26 ASP B O 1
ATOM 1381 N N . ASN B 1 27 ? -18.422 -6.785 -3.553 1 96.88 27 ASN B N 1
ATOM 1382 C CA . ASN B 1 27 ? -16.984 -6.988 -3.643 1 96.88 27 ASN B CA 1
ATOM 1383 C C . ASN B 1 27 ? -16.406 -7.5 -2.326 1 96.88 27 ASN B C 1
ATOM 1385 O O . ASN B 1 27 ? -16.312 -6.75 -1.353 1 96.88 27 ASN B O 1
ATOM 1389 N N . PRO B 1 28 ? -16.109 -8.812 -2.25 1 97.69 28 PRO B N 1
ATOM 1390 C CA . PRO B 1 28 ? -15.703 -9.391 -0.97 1 97.69 28 PRO B CA 1
ATOM 1391 C C . PRO B 1 28 ? -14.305 -8.938 -0.543 1 97.69 28 PRO B C 1
ATOM 1393 O O . PRO B 1 28 ? -13.898 -9.172 0.598 1 97.69 28 PRO B O 1
ATOM 1396 N N . PHE B 1 29 ? -13.586 -8.273 -1.386 1 98.75 29 PHE B N 1
ATOM 1397 C CA . PHE B 1 29 ? -12.172 -7.992 -1.162 1 98.75 29 PHE B CA 1
ATOM 1398 C C . PHE B 1 29 ? -11.992 -6.68 -0.411 1 98.75 29 PHE B C 1
ATOM 1400 O O . PHE B 1 29 ? -10.953 -6.457 0.219 1 98.75 29 PHE B O 1
ATOM 1407 N N . ILE B 1 30 ? -12.93 -5.777 -0.497 1 98.62 30 ILE B N 1
ATOM 1408 C CA . ILE B 1 30 ? -12.773 -4.426 0.028 1 98.62 30 ILE B CA 1
ATOM 1409 C C . ILE B 1 30 ? -12.445 -4.484 1.517 1 98.62 30 ILE B C 1
ATOM 1411 O O . ILE B 1 30 ? -13.102 -5.195 2.279 1 98.62 30 ILE B O 1
ATOM 1415 N N . GLY B 1 31 ? -11.453 -3.781 1.954 1 98.69 31 GLY B N 1
ATOM 1416 C CA . GLY B 1 31 ? -10.945 -3.775 3.316 1 98.69 31 GLY B CA 1
ATOM 1417 C C . GLY B 1 31 ? -9.453 -4.039 3.398 1 98.69 31 GLY B C 1
ATOM 1418 O O . GLY B 1 31 ? -8.719 -3.773 2.445 1 98.69 31 GLY B O 1
ATOM 1419 N N . SER B 1 32 ? -9.031 -4.41 4.543 1 98.94 32 SER B N 1
ATOM 1420 C CA . SER B 1 32 ? -7.621 -4.688 4.793 1 98.94 32 SER B CA 1
ATOM 1421 C C . SER B 1 32 ? -7.406 -6.145 5.188 1 98.94 32 SER B C 1
ATOM 1423 O O . SER B 1 32 ? -8.242 -6.738 5.867 1 98.94 32 SER B O 1
ATOM 1425 N N . TRP B 1 33 ? -6.324 -6.656 4.742 1 98.94 33 TRP B N 1
ATOM 1426 C CA . TRP B 1 33 ? -5.984 -8.062 4.93 1 98.94 33 TRP B CA 1
ATOM 1427 C C . TRP B 1 33 ? -4.559 -8.211 5.453 1 98.94 33 TRP B C 1
ATOM 1429 O O . TRP B 1 33 ? -3.637 -7.562 4.953 1 98.94 33 TRP B O 1
ATOM 1439 N N . LYS B 1 34 ? -4.418 -9.031 6.41 1 98.94 34 LYS B N 1
ATOM 1440 C CA . LYS B 1 34 ? -3.104 -9.359 6.945 1 98.94 34 LYS B CA 1
ATOM 1441 C C . LYS B 1 34 ? -2.615 -10.711 6.418 1 98.94 34 LYS B C 1
ATOM 1443 O O . LYS B 1 34 ? -3.365 -11.688 6.41 1 98.94 34 LYS B O 1
ATOM 1448 N N . LEU B 1 35 ? -1.39 -10.75 5.973 1 98.94 35 LEU B N 1
ATOM 1449 C CA . LEU B 1 35 ? -0.778 -12.016 5.566 1 98.94 35 LEU B CA 1
ATOM 1450 C C . LEU B 1 35 ? -0.631 -12.953 6.758 1 98.94 35 LEU B C 1
ATOM 1452 O O . LEU B 1 35 ? -0.05 -12.586 7.777 1 98.94 35 LEU B O 1
ATOM 1456 N N . VAL B 1 36 ? -1.178 -14.109 6.645 1 98.94 36 VAL B N 1
ATOM 1457 C CA . VAL B 1 36 ? -1.077 -15.117 7.695 1 98.94 36 VAL B CA 1
ATOM 1458 C C . VAL B 1 36 ? 0.054 -16.094 7.367 1 98.94 36 VAL B C 1
ATOM 1460 O O . VAL B 1 36 ? 0.873 -16.406 8.234 1 98.94 36 VAL B O 1
ATOM 1463 N N . SER B 1 37 ? 0.087 -16.562 6.16 1 98.94 37 SER B N 1
ATOM 1464 C CA . SER B 1 37 ? 1.1 -17.5 5.688 1 98.94 37 SER B CA 1
ATOM 1465 C C . SER B 1 37 ? 1.176 -17.5 4.164 1 98.94 37 SER B C 1
ATOM 1467 O O . SER B 1 37 ? 0.316 -16.938 3.492 1 98.94 37 SER B O 1
ATOM 1469 N N . GLY B 1 38 ? 2.252 -18.172 3.656 1 98.88 38 GLY B N 1
ATOM 1470 C CA . GLY B 1 38 ? 2.412 -18.312 2.219 1 98.88 38 GLY B CA 1
ATOM 1471 C C . GLY B 1 38 ? 3.736 -18.938 1.823 1 98.88 38 GLY B C 1
ATOM 1472 O O . GLY B 1 38 ? 4.562 -19.25 2.684 1 98.88 38 GLY B O 1
ATOM 1473 N N . LYS B 1 39 ? 3.828 -19.094 0.614 1 98.88 39 LYS B N 1
ATOM 1474 C CA . LYS B 1 39 ? 5.059 -19.594 0.004 1 98.88 39 LYS B CA 1
ATOM 1475 C C . LYS B 1 39 ? 5.113 -19.25 -1.481 1 98.88 39 LYS B C 1
ATOM 1477 O O . LYS B 1 39 ? 4.082 -18.984 -2.102 1 98.88 39 LYS B O 1
ATOM 1482 N N . TYR B 1 40 ? 6.273 -19.25 -1.988 1 98.75 40 TYR B N 1
ATOM 1483 C CA . TYR B 1 40 ? 6.469 -19.031 -3.416 1 98.75 40 TYR B CA 1
ATOM 1484 C C . TYR B 1 40 ? 7.59 -19.906 -3.955 1 98.75 40 TYR B C 1
ATOM 1486 O O . TYR B 1 40 ? 8.438 -20.391 -3.195 1 98.75 40 TYR B O 1
ATOM 1494 N N . LEU B 1 41 ? 7.504 -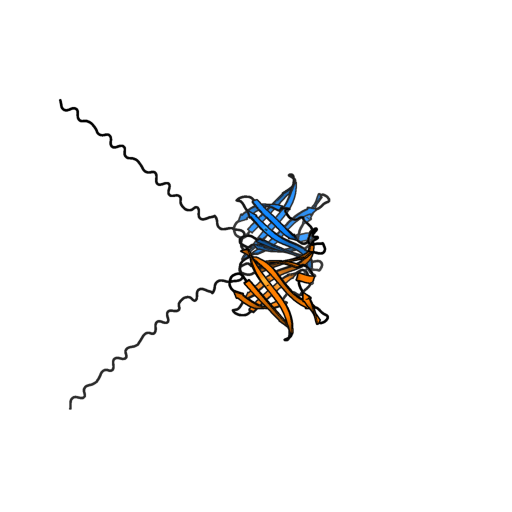20.203 -5.215 1 98.44 41 LEU B N 1
ATOM 1495 C CA . LEU B 1 41 ? 8.555 -20.906 -5.934 1 98.44 41 LEU B CA 1
ATOM 1496 C C . LEU B 1 41 ? 9.617 -19.938 -6.441 1 98.44 41 LEU B C 1
ATOM 1498 O O . LEU B 1 41 ? 9.336 -19.094 -7.289 1 98.44 41 LEU B O 1
ATOM 1502 N N . ASP B 1 42 ? 10.883 -20.156 -5.996 1 96.88 42 ASP B N 1
ATOM 1503 C CA . ASP B 1 42 ? 11.898 -19.172 -6.375 1 96.88 42 ASP B CA 1
ATOM 1504 C C . ASP B 1 42 ? 12.5 -19.516 -7.734 1 96.88 42 ASP B C 1
ATOM 1506 O O . ASP B 1 42 ? 12.078 -20.469 -8.391 1 96.88 42 ASP B O 1
ATOM 1510 N N . GLY B 1 43 ? 13.312 -18.703 -8.273 1 93.69 43 GLY B N 1
ATOM 1511 C CA . GLY B 1 43 ? 13.883 -18.844 -9.602 1 93.69 43 GLY B CA 1
ATOM 1512 C C . GLY B 1 43 ? 14.641 -20.141 -9.797 1 93.69 43 GLY B C 1
ATOM 1513 O O . GLY B 1 43 ? 14.906 -20.547 -10.93 1 93.69 43 GLY B O 1
ATOM 1514 N N . LYS B 1 44 ? 14.953 -20.828 -8.711 1 96.56 44 LYS B N 1
ATOM 1515 C CA . LYS B 1 44 ? 15.688 -22.094 -8.773 1 96.56 44 LYS B CA 1
ATOM 1516 C C . LYS B 1 44 ? 14.742 -23.281 -8.633 1 96.56 44 LYS B C 1
ATOM 1518 O O . LYS B 1 44 ? 15.188 -24.422 -8.516 1 96.56 44 LYS B O 1
ATOM 1523 N N . GLY B 1 45 ? 13.523 -22.922 -8.539 1 95.44 45 GLY B N 1
ATOM 1524 C CA . GLY B 1 45 ? 12.531 -23.984 -8.438 1 95.44 45 GLY B CA 1
ATOM 1525 C C . GLY B 1 45 ? 12.375 -24.516 -7.023 1 95.44 45 GLY B C 1
ATOM 1526 O O . GLY B 1 45 ? 11.891 -25.625 -6.824 1 95.44 45 GLY B O 1
ATOM 1527 N N . GLN B 1 46 ? 12.844 -23.797 -6.051 1 98.25 46 GLN B N 1
ATOM 1528 C CA . GLN B 1 46 ? 12.695 -24.188 -4.656 1 98.25 46 GLN B CA 1
ATOM 1529 C C . GLN B 1 46 ? 11.57 -23.406 -3.979 1 98.25 46 GLN B C 1
ATOM 1531 O O . GLN B 1 46 ? 11.477 -22.188 -4.148 1 98.25 46 GLN B O 1
ATOM 1536 N N . TRP B 1 47 ? 10.789 -24.172 -3.232 1 98.62 47 TRP B N 1
ATOM 1537 C CA . TRP B 1 47 ? 9.75 -23.5 -2.451 1 98.62 47 TRP B CA 1
ATOM 1538 C C . TRP B 1 47 ? 10.352 -22.766 -1.262 1 98.62 47 TRP B C 1
ATOM 1540 O O . TRP B 1 47 ? 11.195 -23.312 -0.546 1 98.62 47 TRP B O 1
ATOM 1550 N N . VAL B 1 48 ? 9.969 -21.562 -1.102 1 98.75 48 VAL B N 1
ATOM 1551 C CA . VAL B 1 48 ? 10.367 -20.734 0.038 1 98.75 48 VAL B CA 1
ATOM 1552 C C . VAL B 1 48 ? 9.133 -20.359 0.857 1 98.75 48 VAL B C 1
ATOM 1554 O O . VAL B 1 48 ? 8.18 -19.781 0.329 1 98.75 48 VAL B O 1
ATOM 1557 N N . GLU B 1 49 ? 9.172 -20.703 2.119 1 98.81 49 GLU B N 1
ATOM 1558 C CA . GLU B 1 49 ? 8.086 -20.312 3.016 1 98.81 49 GLU B CA 1
ATOM 1559 C C . GLU B 1 49 ? 8.234 -18.875 3.484 1 98.81 49 GLU B C 1
ATOM 1561 O O . GLU B 1 49 ? 9.328 -18.453 3.873 1 98.81 49 GLU B O 1
ATOM 1566 N N . TYR B 1 50 ? 7.094 -18.109 3.51 1 98.88 50 TYR B N 1
ATOM 1567 C CA . TYR B 1 50 ? 7.129 -16.734 4.008 1 98.88 50 TYR B CA 1
ATOM 1568 C C . TYR B 1 50 ? 7.559 -16.703 5.473 1 98.88 50 TYR B C 1
ATOM 1570 O O . TYR B 1 50 ? 8.219 -15.758 5.906 1 98.88 50 TYR B O 1
ATOM 1578 N N . SER B 1 51 ? 7.203 -17.734 6.242 1 98.25 51 SER B N 1
ATOM 1579 C CA . SER B 1 51 ? 7.574 -17.812 7.648 1 98.25 51 SER B CA 1
ATOM 1580 C C . SER B 1 51 ? 9.086 -17.922 7.816 1 98.25 51 SER B C 1
ATOM 1582 O O . SER B 1 51 ? 9.648 -17.406 8.789 1 98.25 51 SER B O 1
ATOM 1584 N N . ASP B 1 52 ? 9.75 -18.625 6.863 1 97.69 52 ASP B N 1
ATOM 1585 C CA . ASP B 1 52 ? 11.203 -18.734 6.918 1 97.69 52 ASP B CA 1
ATOM 1586 C C . ASP B 1 52 ? 11.859 -17.359 6.777 1 97.69 52 ASP B C 1
ATOM 1588 O O . ASP B 1 52 ? 12.922 -17.109 7.348 1 97.69 52 ASP B O 1
ATOM 1592 N N . LEU B 1 53 ? 11.219 -16.547 6.035 1 97.75 53 LEU B N 1
ATOM 1593 C CA . LEU B 1 53 ? 11.711 -15.195 5.809 1 97.75 53 LEU B CA 1
ATOM 1594 C C . LEU B 1 53 ? 11.133 -14.227 6.84 1 97.75 53 LEU B C 1
ATOM 1596 O O . LEU B 1 53 ? 11.484 -13.047 6.852 1 97.75 53 LEU B O 1
ATOM 1600 N N . LYS B 1 54 ? 10.188 -14.695 7.68 1 98.31 54 LYS B N 1
ATOM 1601 C CA . LYS B 1 54 ? 9.508 -13.906 8.695 1 98.31 54 LYS B CA 1
ATOM 1602 C C . LYS B 1 54 ? 8.844 -12.672 8.078 1 98.31 54 LYS B C 1
ATOM 1604 O O . LYS B 1 54 ? 9.023 -11.555 8.562 1 98.31 54 LYS B O 1
ATOM 1609 N N . LEU B 1 55 ? 8.125 -12.891 7.008 1 98.75 55 LEU B N 1
ATOM 1610 C CA . LEU B 1 55 ? 7.449 -11.805 6.305 1 98.75 55 LEU B CA 1
ATOM 1611 C C . LEU B 1 55 ? 6.199 -11.367 7.059 1 98.75 55 LEU B C 1
ATOM 1613 O O . LEU B 1 55 ? 5.473 -12.203 7.605 1 98.75 55 LEU B O 1
ATOM 1617 N N . SER B 1 56 ? 5.965 -10.109 7.094 1 98.44 56 SER B N 1
ATOM 1618 C CA . SER B 1 56 ? 4.715 -9.469 7.5 1 98.44 56 SER B CA 1
ATOM 1619 C C . SER B 1 56 ? 4.188 -8.547 6.402 1 98.44 56 SER B C 1
ATOM 1621 O O . SER B 1 56 ? 4.945 -7.781 5.805 1 98.44 56 SER B O 1
ATOM 1623 N N . ALA B 1 57 ? 2.891 -8.633 6.148 1 98.88 57 ALA B N 1
ATOM 1624 C CA . ALA B 1 57 ? 2.311 -7.805 5.098 1 98.88 57 ALA B CA 1
ATOM 1625 C C . ALA B 1 57 ? 0.863 -7.445 5.422 1 98.88 57 ALA B C 1
ATOM 1627 O O . ALA B 1 57 ? 0.156 -8.211 6.074 1 98.88 57 ALA B O 1
ATOM 1628 N N . ILE B 1 58 ? 0.472 -6.309 5.008 1 98.94 58 ILE B N 1
ATOM 1629 C CA . ILE B 1 58 ? -0.923 -5.883 4.957 1 98.94 58 ILE B CA 1
ATOM 1630 C C . ILE B 1 58 ? -1.269 -5.414 3.545 1 98.94 58 ILE B C 1
ATOM 1632 O O . ILE B 1 58 ? -0.481 -4.715 2.906 1 98.94 58 ILE B O 1
ATOM 1636 N N . LYS B 1 59 ? -2.334 -5.875 3.039 1 99 59 LYS B N 1
ATOM 1637 C CA . LYS B 1 59 ? -2.926 -5.426 1.781 1 99 59 LYS B CA 1
ATOM 1638 C C . LYS B 1 59 ? -4.227 -4.66 2.027 1 99 59 LYS B C 1
ATOM 1640 O O . LYS B 1 59 ? -5.094 -5.125 2.77 1 99 59 LYS B O 1
ATOM 1645 N N . VAL B 1 60 ? -4.316 -3.512 1.509 1 99 60 VAL B N 1
ATOM 1646 C CA . VAL B 1 60 ? -5.523 -2.693 1.582 1 99 60 VAL B CA 1
ATOM 1647 C C . VAL B 1 60 ? -6.195 -2.637 0.212 1 99 60 VAL B C 1
ATOM 1649 O O . VAL B 1 60 ? -5.535 -2.391 -0.8 1 99 60 VAL B O 1
ATOM 1652 N N . ILE B 1 61 ? -7.492 -2.873 0.15 1 98.94 61 ILE B N 1
ATOM 1653 C CA . ILE B 1 61 ? -8.227 -2.973 -1.108 1 98.94 61 ILE B CA 1
ATOM 1654 C C . ILE B 1 61 ? -9.445 -2.053 -1.071 1 98.94 61 ILE B C 1
ATOM 1656 O O . ILE B 1 61 ? -10.258 -2.127 -0.147 1 98.94 61 ILE B O 1
ATOM 1660 N N . SER B 1 62 ? -9.484 -1.171 -2.004 1 98.81 62 SER B N 1
ATOM 1661 C CA . SER B 1 62 ? -10.648 -0.329 -2.25 1 98.81 62 SER B CA 1
ATOM 1662 C C . SER B 1 62 ? -11.539 -0.926 -3.334 1 98.81 62 SER B C 1
ATOM 1664 O O . SER B 1 62 ? -11.406 -2.102 -3.678 1 98.81 62 SER B O 1
ATOM 1666 N N . ALA B 1 63 ? -12.453 -0.144 -3.842 1 98.19 63 ALA B N 1
ATOM 1667 C CA . ALA B 1 63 ? -13.359 -0.619 -4.879 1 98.19 63 ALA B CA 1
ATOM 1668 C C . ALA B 1 63 ? -12.594 -1.018 -6.141 1 98.19 63 ALA B C 1
ATOM 1670 O O . ALA B 1 63 ? -12.961 -1.982 -6.816 1 98.19 63 ALA B O 1
ATOM 1671 N N . ASN B 1 64 ? -11.422 -0.284 -6.391 1 98.25 64 ASN B N 1
ATOM 1672 C CA . ASN B 1 64 ? -10.805 -0.501 -7.695 1 98.25 64 ASN B CA 1
ATOM 1673 C C . ASN B 1 64 ? -9.289 -0.68 -7.578 1 98.25 64 ASN B C 1
ATOM 1675 O O . ASN B 1 64 ? -8.617 -0.977 -8.562 1 98.25 64 ASN B O 1
ATOM 1679 N N . HIS B 1 65 ? -8.773 -0.476 -6.422 1 98.88 65 HIS B N 1
ATOM 1680 C CA . HIS B 1 65 ? -7.324 -0.529 -6.273 1 98.88 65 HIS B CA 1
ATOM 1681 C C . HIS B 1 65 ? -6.922 -1.414 -5.102 1 98.88 65 HIS B C 1
ATOM 1683 O O . HIS B 1 65 ? -7.691 -1.581 -4.152 1 98.88 65 HIS B O 1
ATOM 1689 N N . PHE B 1 66 ? -5.77 -1.942 -5.207 1 98.94 66 PHE B N 1
ATOM 1690 C CA . PHE B 1 66 ? -5.094 -2.617 -4.105 1 98.94 66 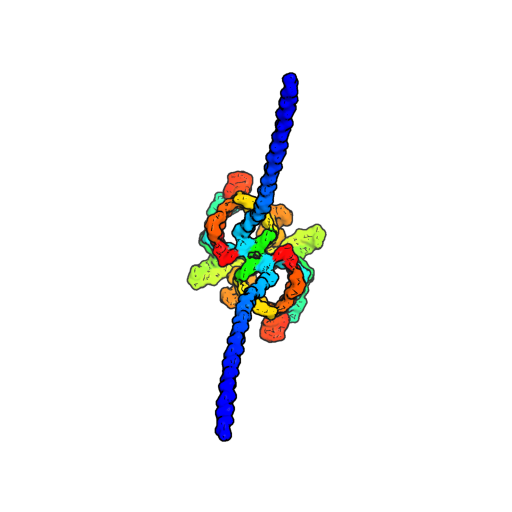PHE B CA 1
ATOM 1691 C C . PHE B 1 66 ? -3.758 -1.95 -3.797 1 98.94 66 PHE B C 1
ATOM 1693 O O . PHE B 1 66 ? -3.174 -1.293 -4.66 1 98.94 66 PHE B O 1
ATOM 1700 N N . SER B 1 67 ? -3.289 -2.07 -2.607 1 99 67 SER B N 1
ATOM 1701 C CA . SER B 1 67 ? -1.945 -1.687 -2.186 1 99 67 SER B CA 1
ATOM 1702 C C . SER B 1 67 ? -1.443 -2.584 -1.06 1 99 67 SER B C 1
ATOM 1704 O O . SER B 1 67 ? -2.193 -2.91 -0.137 1 99 67 SER B O 1
ATOM 1706 N N . PHE B 1 68 ? -0.228 -2.998 -1.144 1 98.94 68 PHE B N 1
ATOM 1707 C CA . PHE B 1 68 ? 0.333 -3.766 -0.037 1 98.94 68 PHE B CA 1
ATOM 1708 C C . PHE B 1 68 ? 1.756 -3.312 0.269 1 98.94 68 PHE B C 1
ATOM 1710 O O . PHE B 1 68 ? 2.441 -2.77 -0.601 1 98.94 68 PHE B O 1
ATOM 1717 N N . THR B 1 69 ? 2.15 -3.457 1.448 1 98.94 69 THR B N 1
ATOM 1718 C CA . THR B 1 69 ? 3.535 -3.383 1.903 1 98.94 69 THR B CA 1
ATOM 1719 C C . THR B 1 69 ? 3.934 -4.66 2.633 1 98.94 69 THR B C 1
ATOM 1721 O O . THR B 1 69 ? 3.201 -5.145 3.5 1 98.94 69 THR B O 1
ATOM 1724 N N . THR B 1 70 ? 5.047 -5.234 2.27 1 98.94 70 THR B N 1
ATOM 1725 C CA . THR B 1 70 ? 5.625 -6.41 2.914 1 98.94 70 THR B CA 1
ATOM 1726 C C . THR B 1 70 ? 6.988 -6.086 3.512 1 98.94 70 THR B C 1
ATOM 1728 O O . THR B 1 70 ? 7.836 -5.48 2.848 1 98.94 70 THR B O 1
ATOM 1731 N N . MET B 1 71 ? 7.117 -6.441 4.707 1 98.75 71 MET B N 1
ATOM 1732 C CA . MET B 1 71 ? 8.375 -6.297 5.43 1 98.75 71 MET B CA 1
ATOM 1733 C C . MET B 1 71 ? 8.922 -7.656 5.855 1 98.75 71 MET B C 1
ATOM 1735 O O . MET B 1 71 ? 8.156 -8.602 6.039 1 98.75 71 MET B O 1
ATOM 1739 N N . LYS B 1 72 ? 10.195 -7.66 6.027 1 98.44 72 LYS B N 1
ATOM 1740 C CA . LYS B 1 72 ? 10.922 -8.828 6.52 1 98.44 72 LYS B CA 1
ATOM 1741 C C . LYS B 1 72 ? 11.562 -8.539 7.875 1 98.44 72 LYS B C 1
ATOM 1743 O O . LYS B 1 72 ? 12.219 -7.512 8.055 1 98.44 72 LYS B O 1
ATOM 1748 N N . ASN B 1 73 ? 11.305 -9.453 8.797 1 97.88 73 ASN B N 1
ATOM 1749 C CA . ASN B 1 73 ? 12.039 -9.344 10.047 1 97.88 73 ASN B CA 1
ATOM 1750 C C . ASN B 1 73 ? 13.398 -10.023 9.969 1 97.88 73 ASN B C 1
ATOM 1752 O O . ASN B 1 73 ? 13.477 -11.25 9.961 1 97.88 73 ASN B O 1
ATOM 1756 N N . VAL B 1 74 ? 14.469 -9.266 9.992 1 97.69 74 VAL B N 1
ATOM 1757 C CA . VAL B 1 74 ? 15.82 -9.805 9.875 1 97.69 74 VAL B CA 1
ATOM 1758 C C . VAL B 1 74 ? 16.469 -9.898 11.258 1 97.69 74 VAL B C 1
ATOM 1760 O O . VAL B 1 74 ? 17.625 -10.281 11.383 1 97.69 74 VAL B O 1
ATOM 1763 N N . GLY B 1 75 ? 15.719 -9.43 12.242 1 96.44 75 GLY B N 1
ATOM 1764 C CA . GLY B 1 75 ? 16.156 -9.594 13.617 1 96.44 75 GLY B CA 1
ATOM 1765 C C . GLY B 1 75 ? 15.547 -10.812 14.297 1 96.44 75 GLY B C 1
ATOM 1766 O O . GLY B 1 75 ? 15.172 -11.773 13.625 1 96.44 75 GLY B O 1
ATOM 1767 N N . SER B 1 76 ? 15.625 -10.766 15.609 1 93.5 76 SER B N 1
ATOM 1768 C CA . SER B 1 76 ? 15.016 -11.844 16.375 1 93.5 76 SER B CA 1
ATOM 1769 C C . SER B 1 76 ? 13.57 -11.508 16.75 1 93.5 76 SER B C 1
ATOM 1771 O O . SER B 1 76 ? 13.141 -10.367 16.609 1 93.5 76 SER B O 1
ATOM 1773 N N . ASP B 1 77 ? 12.891 -12.539 17.141 1 88.31 77 ASP B N 1
ATOM 1774 C CA . ASP B 1 77 ? 11.531 -12.289 17.609 1 88.31 77 ASP B CA 1
ATOM 1775 C C . ASP B 1 77 ? 11.531 -11.328 18.797 1 88.31 77 ASP B C 1
ATOM 1777 O O . ASP B 1 77 ? 10.648 -10.477 18.922 1 88.31 77 ASP B O 1
ATOM 1781 N N . ALA B 1 78 ? 12.602 -11.422 19.641 1 91.88 78 ALA B N 1
ATOM 1782 C CA . ALA B 1 78 ? 12.719 -10.586 20.828 1 91.88 78 ALA B CA 1
ATOM 1783 C C . ALA B 1 78 ? 13.125 -9.156 20.453 1 91.88 78 ALA B C 1
ATOM 1785 O O . ALA B 1 78 ? 12.742 -8.211 21.141 1 91.88 78 ALA B O 1
ATOM 1786 N N . LYS B 1 79 ? 13.922 -9 19.438 1 93.56 79 LYS B N 1
ATOM 1787 C CA . LYS B 1 79 ? 14.391 -7.707 18.953 1 93.56 79 LYS B CA 1
ATOM 1788 C C . LYS B 1 79 ? 14.227 -7.602 17.438 1 93.56 79 LYS B C 1
ATOM 1790 O O . LYS B 1 79 ? 15.203 -7.66 16.688 1 93.56 79 LYS B O 1
ATOM 1795 N N . PRO B 1 80 ? 12.992 -7.352 17.062 1 93.56 80 PRO B N 1
ATOM 1796 C CA . PRO B 1 80 ? 12.75 -7.32 15.625 1 93.56 80 PRO B CA 1
ATOM 1797 C C . PRO B 1 80 ? 13.461 -6.164 14.93 1 93.56 80 PRO B C 1
ATOM 1799 O O . PRO B 1 80 ? 13.602 -5.082 15.508 1 93.56 80 PRO B O 1
ATOM 1802 N N . THR B 1 81 ? 13.977 -6.426 13.797 1 95.44 81 THR B N 1
ATOM 1803 C CA . THR B 1 81 ? 14.492 -5.465 12.828 1 95.44 81 THR B CA 1
ATOM 1804 C C . THR B 1 81 ? 13.82 -5.66 11.469 1 95.44 81 THR B C 1
ATOM 1806 O O . THR B 1 81 ? 14.039 -6.68 10.812 1 95.44 81 THR B O 1
ATOM 1809 N N . LEU B 1 82 ? 13.062 -4.641 11.078 1 96.56 82 LEU B N 1
ATOM 1810 C CA . LEU B 1 82 ? 12.289 -4.809 9.859 1 96.56 82 LEU B CA 1
ATOM 1811 C C . LEU B 1 82 ? 13.023 -4.223 8.656 1 96.56 82 LEU B C 1
ATOM 1813 O O . LEU B 1 82 ? 13.578 -3.123 8.742 1 96.56 82 LEU B O 1
ATOM 1817 N N . GLU B 1 83 ? 13.055 -4.992 7.641 1 98 83 GLU B N 1
ATOM 1818 C CA . GLU B 1 83 ? 13.594 -4.578 6.352 1 98 83 GLU B CA 1
ATOM 1819 C C . GLU B 1 83 ? 12.539 -4.664 5.258 1 98 83 GLU B C 1
ATOM 1821 O O . GLU B 1 83 ? 11.758 -5.617 5.215 1 98 83 GLU B O 1
ATOM 1826 N N . PHE B 1 84 ? 12.578 -3.682 4.449 1 98.75 84 PHE B N 1
ATOM 1827 C CA . PHE B 1 84 ? 11.633 -3.66 3.344 1 98.75 84 PHE B CA 1
ATOM 1828 C C . PHE B 1 84 ? 11.844 -4.863 2.43 1 98.75 84 PHE B C 1
ATOM 1830 O O . PHE B 1 84 ? 12.977 -5.223 2.115 1 98.75 84 PHE B O 1
ATOM 1837 N N . TRP B 1 85 ? 10.688 -5.449 2.012 1 98.75 85 TRP B N 1
ATOM 1838 C CA . TRP B 1 85 ? 10.758 -6.59 1.102 1 98.75 85 TRP B CA 1
ATOM 1839 C C . TRP B 1 85 ? 10.109 -6.254 -0.236 1 98.75 85 TRP B C 1
ATOM 1841 O O . TRP B 1 85 ? 10.766 -6.297 -1.28 1 98.75 85 TRP B O 1
ATOM 1851 N N . ALA B 1 86 ? 8.836 -5.797 -0.215 1 98.88 86 ALA B N 1
ATOM 1852 C CA . ALA B 1 86 ? 8.141 -5.516 -1.47 1 98.88 86 ALA B CA 1
ATOM 1853 C C . ALA B 1 86 ? 6.91 -4.648 -1.232 1 98.88 86 ALA B C 1
ATOM 1855 O O . ALA B 1 86 ? 6.324 -4.676 -0.148 1 98.88 86 ALA B O 1
ATOM 1856 N N . ALA B 1 87 ? 6.539 -3.926 -2.178 1 98.94 87 ALA B N 1
ATOM 1857 C CA . ALA B 1 87 ? 5.285 -3.174 -2.197 1 98.94 87 ALA B CA 1
ATOM 1858 C C . ALA B 1 87 ? 4.777 -2.988 -3.623 1 98.94 87 ALA B C 1
ATOM 1860 O O . ALA B 1 87 ? 5.57 -2.932 -4.566 1 98.94 87 ALA B O 1
ATOM 1861 N N . ALA B 1 88 ? 3.479 -2.855 -3.744 1 98.88 88 ALA B N 1
ATOM 1862 C CA . ALA B 1 88 ? 2.869 -2.52 -5.031 1 98.88 88 ALA B CA 1
ATOM 1863 C C . ALA B 1 88 ? 1.491 -1.894 -4.836 1 98.88 88 ALA B C 1
ATOM 1865 O O . ALA B 1 88 ? 0.827 -2.137 -3.828 1 98.88 88 ALA B O 1
ATOM 1866 N N . THR B 1 89 ? 1.141 -1.145 -5.727 1 98.88 89 THR B N 1
ATOM 1867 C CA . THR B 1 89 ? -0.203 -0.594 -5.863 1 98.88 89 THR B CA 1
ATOM 1868 C C . THR B 1 89 ? -0.64 -0.59 -7.324 1 98.88 89 THR B C 1
ATOM 1870 O O . THR B 1 89 ? 0.167 -0.322 -8.219 1 98.88 89 THR B O 1
ATOM 1873 N N . GLY B 1 90 ? -1.878 -0.837 -7.539 1 98.69 90 GLY B N 1
ATOM 1874 C CA . GLY B 1 90 ? -2.473 -0.805 -8.867 1 98.69 90 GLY B CA 1
ATOM 1875 C C . GLY B 1 90 ? -3.941 -1.182 -8.875 1 98.69 90 GLY B C 1
ATOM 1876 O O . GLY B 1 90 ? -4.574 -1.247 -7.816 1 98.69 90 GLY B O 1
ATOM 1877 N N . ASP B 1 91 ? -4.516 -1.326 -9.992 1 98.56 91 ASP B N 1
ATOM 1878 C CA . ASP B 1 91 ? -5.906 -1.752 -10.094 1 98.56 91 ASP B CA 1
ATOM 1879 C C . ASP B 1 91 ? -6.023 -3.271 -10.008 1 98.56 91 ASP B C 1
ATOM 1881 O O . ASP B 1 91 ? -5.027 -3.986 -10.141 1 98.56 91 ASP B O 1
ATOM 1885 N N . TYR B 1 92 ? -7.223 -3.705 -9.766 1 98.75 92 TYR B N 1
ATOM 1886 C CA . TYR B 1 92 ? -7.508 -5.137 -9.781 1 98.75 92 TYR B CA 1
ATOM 1887 C C . TYR B 1 92 ? -8.883 -5.414 -10.375 1 98.75 92 TYR B C 1
ATOM 1889 O O . TYR B 1 92 ? -9.703 -4.504 -10.508 1 98.75 92 TYR B O 1
ATOM 1897 N N . GLU B 1 93 ? -9.031 -6.594 -10.82 1 98.5 93 GLU B N 1
ATOM 1898 C CA . GLU B 1 93 ? -10.305 -7.191 -11.219 1 98.5 93 GLU B CA 1
ATOM 1899 C C . GLU B 1 93 ? -10.555 -8.5 -10.477 1 98.5 93 GLU B C 1
ATOM 1901 O O . GLU B 1 93 ? -9.641 -9.062 -9.875 1 98.5 93 GLU B O 1
ATOM 1906 N N . TYR B 1 94 ? -11.852 -8.867 -10.453 1 98.44 94 TYR B N 1
ATOM 1907 C CA . TYR B 1 94 ? -12.133 -10.172 -9.867 1 98.44 94 TYR B CA 1
ATOM 1908 C C . TYR B 1 94 ? -13.359 -10.805 -10.516 1 98.44 94 TYR B C 1
ATOM 1910 O O . TYR B 1 94 ? -14.219 -10.102 -11.047 1 98.44 94 TYR B O 1
ATOM 1918 N N . THR B 1 95 ? -13.32 -12.07 -10.594 1 97.88 95 THR B N 1
ATOM 1919 C CA . THR B 1 95 ? -14.453 -12.922 -10.945 1 97.88 95 THR B CA 1
ATOM 1920 C C . THR B 1 95 ? -14.82 -13.836 -9.781 1 97.88 95 THR B C 1
ATOM 1922 O O . THR B 1 95 ? -14.352 -13.648 -8.656 1 97.88 95 THR B O 1
ATOM 1925 N N . ALA B 1 96 ? -15.664 -14.719 -10.008 1 96.81 96 ALA B N 1
ATOM 1926 C CA . ALA B 1 96 ? -16.047 -15.68 -8.969 1 96.81 96 ALA B CA 1
ATOM 1927 C C . ALA B 1 96 ? -14.852 -16.547 -8.578 1 96.81 96 ALA B C 1
ATOM 1929 O O . ALA B 1 96 ? -14.805 -17.078 -7.465 1 96.81 96 ALA B O 1
ATOM 1930 N N . THR B 1 97 ? -13.867 -16.688 -9.492 1 98.06 97 THR B N 1
ATOM 1931 C CA . THR B 1 97 ? -12.797 -17.641 -9.234 1 98.06 97 THR B CA 1
ATOM 1932 C C . THR B 1 97 ? -11.445 -16.938 -9.156 1 98.06 97 THR B C 1
ATOM 1934 O O . THR B 1 97 ? -10.508 -17.438 -8.539 1 98.06 97 THR B O 1
ATOM 1937 N N . ASP B 1 98 ? -11.375 -15.812 -9.859 1 98.69 98 ASP B N 1
ATOM 1938 C CA . ASP B 1 98 ? -10.047 -15.234 -10.047 1 98.69 98 ASP B CA 1
ATOM 1939 C C . ASP B 1 98 ? -9.953 -13.844 -9.414 1 98.69 98 ASP B C 1
ATOM 1941 O O . ASP B 1 98 ? -10.906 -13.062 -9.492 1 98.69 98 ASP B O 1
ATOM 1945 N N . TYR B 1 99 ? -8.867 -13.609 -8.859 1 98.88 99 TYR B N 1
ATOM 1946 C CA . TYR B 1 99 ? -8.398 -12.297 -8.43 1 98.88 99 TYR B CA 1
ATOM 1947 C C . TYR B 1 99 ? -7.168 -11.867 -9.234 1 98.88 99 TYR B C 1
ATOM 1949 O O . TYR B 1 99 ? -6.145 -12.555 -9.219 1 98.88 99 TYR B O 1
ATOM 1957 N N . ILE B 1 100 ? -7.23 -10.695 -9.969 1 98.81 100 ILE B N 1
ATOM 1958 C CA . ILE B 1 100 ? -6.18 -10.289 -10.891 1 98.81 100 ILE B CA 1
ATOM 1959 C C . ILE B 1 100 ? -5.641 -8.914 -10.484 1 98.81 100 ILE B C 1
ATOM 1961 O O . ILE B 1 100 ? -6.402 -7.949 -10.391 1 98.81 100 ILE B O 1
ATOM 1965 N N . GLU B 1 101 ? -4.352 -8.812 -10.297 1 98.81 101 GLU B N 1
ATOM 1966 C CA . GLU B 1 101 ? -3.697 -7.559 -9.938 1 98.81 101 GLU B CA 1
ATOM 1967 C C . GLU B 1 101 ? -2.91 -6.992 -11.117 1 98.81 101 GLU B C 1
ATOM 1969 O O . GLU B 1 101 ? -2.236 -7.738 -11.836 1 98.81 101 GLU B O 1
ATOM 1974 N N . TYR B 1 102 ? -2.979 -5.703 -11.289 1 98.5 102 TYR B N 1
ATOM 1975 C CA . TYR B 1 102 ? -2.137 -4.93 -12.195 1 98.5 102 TYR B CA 1
ATOM 1976 C C . TYR B 1 102 ? -1.252 -3.957 -11.43 1 98.5 102 TYR B C 1
ATOM 1978 O O . TYR B 1 102 ? -1.614 -2.793 -11.242 1 98.5 102 TYR B O 1
ATOM 1986 N N . PRO B 1 103 ? -0.078 -4.383 -10.969 1 98.44 103 PRO B N 1
ATOM 1987 C CA . PRO B 1 103 ? 0.77 -3.553 -10.109 1 98.44 103 PRO B CA 1
ATOM 1988 C C . PRO B 1 103 ? 1.504 -2.459 -10.883 1 98.44 103 PRO B C 1
ATOM 1990 O O . PRO B 1 103 ? 2.721 -2.539 -11.07 1 98.44 103 PRO B O 1
ATOM 1993 N N . HIS B 1 104 ? 0.838 -1.312 -11.125 1 96.75 104 HIS B N 1
ATOM 1994 C CA . HIS B 1 104 ? 1.38 -0.188 -11.883 1 96.75 104 HIS B CA 1
ATOM 1995 C C . HIS B 1 104 ? 2.562 0.445 -11.156 1 96.75 104 HIS B C 1
ATOM 1997 O O . HIS B 1 104 ? 3.541 0.846 -11.789 1 96.75 104 HIS B O 1
ATOM 2003 N N . LEU B 1 105 ? 2.42 0.597 -9.914 1 98.44 105 LEU B N 1
ATOM 2004 C CA . LEU B 1 105 ? 3.504 1.032 -9.039 1 98.44 105 LEU B CA 1
ATOM 2005 C C . LEU B 1 105 ? 4.008 -0.123 -8.18 1 98.44 105 LEU B C 1
ATOM 2007 O O . LEU B 1 105 ? 3.264 -0.661 -7.359 1 98.44 105 LEU B O 1
ATOM 2011 N N . ASN B 1 106 ? 5.285 -0.51 -8.406 1 98.75 106 ASN B N 1
ATOM 2012 C CA . ASN B 1 106 ? 5.77 -1.675 -7.676 1 98.75 106 ASN B CA 1
ATOM 2013 C C . ASN B 1 106 ? 7.277 -1.607 -7.449 1 98.75 106 ASN B C 1
ATOM 2015 O O . ASN B 1 106 ? 7.992 -0.95 -8.203 1 98.75 106 ASN B O 1
ATOM 2019 N N . SER B 1 107 ? 7.711 -2.332 -6.484 1 98.69 107 SER B N 1
ATOM 2020 C CA . SER B 1 107 ? 9.117 -2.279 -6.102 1 98.69 107 SER B CA 1
ATOM 2021 C C . SER B 1 107 ? 9.906 -3.406 -6.754 1 98.69 107 SER B C 1
ATOM 2023 O O . SER B 1 107 ? 11.117 -3.535 -6.531 1 98.69 107 SER B O 1
ATOM 2025 N N . PHE B 1 108 ? 9.289 -4.254 -7.496 1 97.44 108 PHE B N 1
ATOM 2026 C CA . PHE B 1 108 ? 9.992 -5.441 -7.977 1 97.44 108 PHE B CA 1
ATOM 2027 C C . PHE B 1 108 ? 10.102 -5.43 -9.5 1 97.44 108 PHE B C 1
ATOM 2029 O O . PHE B 1 108 ? 10.445 -6.445 -10.109 1 97.44 108 PHE B O 1
ATOM 2036 N N . GLY B 1 109 ? 9.805 -4.371 -10.133 1 95.19 109 GLY B N 1
ATOM 2037 C CA . GLY B 1 109 ? 10.258 -4.035 -11.469 1 95.19 109 GLY B CA 1
ATOM 2038 C C . GLY B 1 109 ? 9.438 -4.703 -12.562 1 95.19 109 GLY B C 1
ATOM 2039 O O . GLY B 1 109 ? 9.938 -4.926 -13.664 1 95.19 109 GLY B O 1
ATOM 2040 N N . VAL B 1 110 ? 8.172 -5.059 -12.227 1 94.31 110 VAL B N 1
ATOM 2041 C CA . VAL B 1 110 ? 7.359 -5.59 -13.312 1 94.31 110 VAL B CA 1
ATOM 2042 C C . VAL B 1 110 ? 6.898 -4.449 -14.211 1 94.31 110 VAL B C 1
ATOM 2044 O O . VAL B 1 110 ? 6.699 -3.324 -13.75 1 94.31 110 VAL B O 1
ATOM 2047 N N . ASN B 1 111 ? 6.691 -4.777 -15.508 1 89.69 111 ASN B N 1
ATOM 2048 C CA . ASN B 1 111 ? 6.344 -3.768 -16.5 1 89.69 111 ASN B CA 1
ATOM 2049 C C . ASN B 1 111 ? 4.883 -3.352 -16.406 1 89.69 111 ASN B C 1
ATOM 2051 O O . ASN B 1 111 ? 4.043 -4.129 -15.938 1 89.69 111 ASN B O 1
ATOM 2055 N N . ALA B 1 112 ? 4.723 -2.115 -16.922 1 84.38 112 ALA B N 1
ATOM 2056 C CA . ALA B 1 112 ? 3.344 -1.653 -17.031 1 84.38 112 ALA B CA 1
ATOM 2057 C C . ALA B 1 112 ? 2.502 -2.631 -17.844 1 84.38 112 ALA B C 1
ATOM 2059 O O . ALA B 1 112 ? 2.951 -3.137 -18.875 1 84.38 112 ALA B O 1
ATOM 2060 N N . GLY B 1 113 ? 1.364 -2.91 -17.344 1 89.19 113 GLY B N 1
ATOM 2061 C CA . GLY B 1 113 ? 0.447 -3.768 -18.078 1 89.19 113 GLY B CA 1
ATOM 2062 C C . GLY B 1 113 ? 0.526 -5.223 -17.672 1 89.19 113 GLY B C 1
ATOM 2063 O O . GLY B 1 113 ? -0.337 -6.027 -18.031 1 89.19 113 GLY B O 1
ATOM 2064 N N . GLU B 1 114 ? 1.647 -5.539 -17.016 1 94.88 114 GLU B N 1
ATOM 2065 C CA . GLU B 1 114 ? 1.742 -6.906 -16.516 1 94.88 114 GLU B CA 1
ATOM 2066 C C . GLU B 1 114 ? 0.728 -7.152 -15.398 1 94.88 114 GLU B C 1
ATOM 2068 O O . GLU B 1 114 ? 0.464 -6.266 -14.586 1 94.88 114 GLU B O 1
ATOM 2073 N N . SER B 1 115 ? 0.158 -8.375 -15.453 1 97.62 115 SER B N 1
ATOM 2074 C CA . SER B 1 115 ? -0.815 -8.758 -14.43 1 97.62 115 SER B CA 1
ATOM 2075 C C . SER B 1 115 ? -0.407 -10.047 -13.734 1 97.62 115 SER B C 1
ATOM 2077 O O . SER B 1 115 ? 0.35 -10.852 -14.297 1 97.62 115 SER B O 1
ATOM 2079 N N . PHE B 1 116 ? -0.836 -10.203 -12.484 1 98.19 116 PHE B N 1
ATOM 2080 C CA . PHE B 1 116 ? -0.776 -11.445 -11.727 1 98.19 116 PHE B CA 1
ATOM 2081 C C . PHE B 1 116 ? -2.176 -11.977 -11.445 1 98.19 116 PHE B C 1
ATOM 2083 O O . PHE B 1 116 ? -3.02 -11.266 -10.898 1 98.19 116 PHE B O 1
ATOM 2090 N N . THR B 1 117 ? -2.424 -13.188 -11.836 1 98.5 117 THR B N 1
ATOM 2091 C CA . THR B 1 117 ? -3.729 -13.812 -11.648 1 98.5 117 THR B CA 1
ATOM 2092 C C . THR B 1 117 ? -3.666 -14.867 -10.555 1 98.5 117 THR B C 1
ATOM 2094 O O . THR B 1 117 ? -2.799 -15.75 -10.578 1 98.5 117 THR B O 1
ATOM 2097 N N . PHE B 1 118 ? -4.578 -14.82 -9.656 1 98.88 118 PHE B N 1
ATOM 2098 C CA . PHE B 1 118 ? -4.723 -15.773 -8.562 1 98.88 118 PHE B CA 1
ATOM 2099 C C . PHE B 1 118 ? -6.098 -16.438 -8.602 1 98.88 118 PHE B C 1
ATOM 2101 O O . PHE B 1 118 ? -7.113 -15.758 -8.742 1 98.88 118 PHE B O 1
ATOM 2108 N N . THR B 1 119 ? -6.145 -17.703 -8.477 1 98.88 119 THR B N 1
ATOM 2109 C CA . THR B 1 119 ? -7.398 -18.312 -8.039 1 98.88 119 THR B CA 1
ATOM 2110 C C . THR B 1 119 ? -7.582 -18.156 -6.535 1 98.88 119 THR B C 1
ATOM 2112 O O . THR B 1 119 ? -6.605 -18.094 -5.785 1 98.88 119 THR B O 1
ATOM 2115 N N . TYR B 1 120 ? -8.859 -18.078 -6.141 1 98.88 120 TYR B N 1
ATOM 2116 C CA . TYR B 1 120 ? -8.992 -17.766 -4.719 1 98.88 120 TYR B CA 1
ATOM 2117 C C . TYR B 1 120 ? -10.234 -18.438 -4.137 1 98.88 120 TYR B C 1
ATOM 2119 O O . TYR B 1 120 ? -11.141 -18.828 -4.875 1 98.88 120 TYR B O 1
ATOM 2127 N N . THR B 1 121 ? -10.234 -18.578 -2.861 1 98.75 121 THR B N 1
ATOM 2128 C CA . THR B 1 121 ? -11.398 -18.812 -2.025 1 98.75 121 THR B CA 1
ATOM 2129 C C . THR B 1 121 ? -11.461 -17.828 -0.87 1 98.75 121 THR B C 1
ATOM 2131 O O . THR B 1 121 ? -10.43 -17.484 -0.285 1 98.75 121 THR B O 1
ATOM 2134 N N . ILE B 1 122 ? -12.602 -17.266 -0.666 1 98.44 122 ILE B N 1
ATOM 2135 C CA . ILE B 1 122 ? -12.859 -16.453 0.526 1 98.44 122 ILE B CA 1
ATOM 2136 C C . ILE B 1 122 ? -13.961 -17.109 1.357 1 98.44 122 ILE B C 1
ATOM 2138 O O . ILE B 1 122 ? -15.07 -17.328 0.864 1 98.44 122 ILE B O 1
ATOM 2142 N N . GLU B 1 123 ? -13.664 -17.438 2.467 1 97.81 123 GLU B N 1
ATOM 2143 C CA . GLU B 1 123 ? -14.602 -17.984 3.449 1 97.81 123 GLU B CA 1
ATOM 2144 C C . GLU B 1 123 ? -14.578 -17.172 4.742 1 97.81 123 GLU B C 1
ATOM 2146 O O . GLU B 1 123 ? -13.695 -17.359 5.578 1 97.81 123 GLU B O 1
ATOM 2151 N N . GLY B 1 124 ? -15.609 -16.328 4.938 1 96.62 124 GLY B N 1
ATOM 2152 C CA . GLY B 1 124 ? -15.57 -15.406 6.062 1 96.62 124 GLY B CA 1
ATOM 2153 C C . GLY B 1 124 ? -14.438 -14.406 5.98 1 96.62 124 GLY B C 1
ATOM 2154 O O . GLY B 1 124 ? -14.352 -13.633 5.023 1 96.62 124 GLY B O 1
ATOM 2155 N N . LYS B 1 125 ? -13.586 -14.57 6.953 1 98.44 125 LYS B N 1
ATOM 2156 C CA . LYS B 1 125 ? -12.484 -13.609 7.031 1 98.44 125 LYS B CA 1
ATOM 2157 C C . LYS B 1 125 ? -11.195 -14.203 6.469 1 98.44 125 LYS B C 1
ATOM 2159 O O . LYS B 1 125 ? -10.125 -13.617 6.617 1 98.44 125 LYS B O 1
ATOM 2164 N N . GLU B 1 126 ? -11.289 -15.336 5.918 1 98.88 126 GLU B N 1
ATOM 2165 C CA . GLU B 1 126 ? -10.102 -16.016 5.426 1 98.88 126 GLU B CA 1
ATOM 2166 C C . GLU B 1 126 ? -10.047 -16 3.9 1 98.88 126 GLU B C 1
ATOM 2168 O O . GLU B 1 126 ? -11 -16.406 3.234 1 98.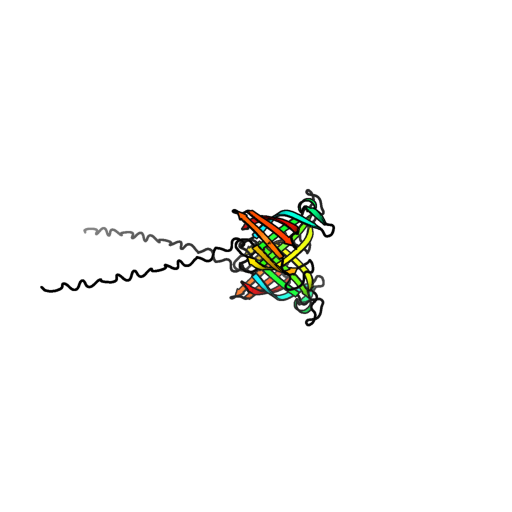88 126 GLU B O 1
ATOM 2173 N N . TRP B 1 127 ? -8.945 -15.531 3.346 1 98.94 127 TRP B N 1
ATOM 2174 C CA . TRP B 1 127 ? -8.711 -15.398 1.912 1 98.94 127 TRP B CA 1
ATOM 2175 C C . TRP B 1 127 ? -7.488 -16.203 1.486 1 98.94 127 TRP B C 1
ATOM 2177 O O . TRP B 1 127 ? -6.371 -15.945 1.939 1 98.94 127 TRP B O 1
ATOM 2187 N N . HIS B 1 128 ? -7.723 -17.266 0.723 1 98.94 128 HIS B N 1
ATOM 2188 C CA . HIS B 1 128 ? -6.645 -18.078 0.174 1 98.94 128 HIS B CA 1
ATOM 2189 C C . HIS B 1 128 ? -6.465 -17.812 -1.317 1 98.94 128 HIS B C 1
ATOM 2191 O O . HIS B 1 128 ? -7.445 -17.719 -2.061 1 98.94 128 HIS B O 1
ATOM 2197 N N . THR B 1 129 ? -5.219 -17.734 -1.762 1 98.94 129 THR B N 1
ATOM 2198 C CA . THR B 1 129 ? -4.93 -17.484 -3.17 1 98.94 129 THR B CA 1
ATOM 2199 C C . THR B 1 129 ? -3.873 -18.453 -3.688 1 98.94 129 THR B C 1
ATOM 2201 O O . THR B 1 129 ? -3.018 -18.922 -2.928 1 98.94 129 THR B O 1
ATOM 2204 N N . GLN B 1 130 ? -3.941 -18.766 -4.891 1 98.88 130 GLN B N 1
ATOM 2205 C CA . GLN B 1 130 ? -2.941 -19.531 -5.621 1 98.88 130 GLN B CA 1
ATOM 2206 C C . GLN B 1 130 ? -2.605 -18.875 -6.953 1 98.88 130 GLN B C 1
ATOM 2208 O O . GLN B 1 130 ? -3.502 -18.547 -7.738 1 98.88 130 GLN B O 1
ATOM 2213 N N . ARG B 1 131 ? -1.378 -18.656 -7.184 1 98.88 131 ARG B N 1
ATOM 2214 C CA . ARG B 1 131 ? -0.926 -18.141 -8.477 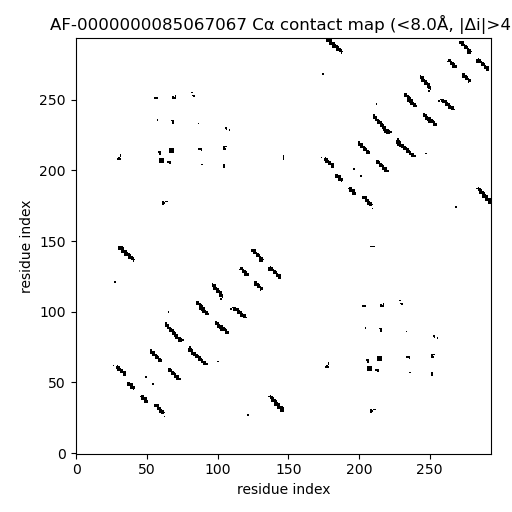1 98.88 131 ARG B CA 1
ATOM 2215 C C . ARG B 1 131 ? -0.282 -19.25 -9.305 1 98.88 131 ARG B C 1
ATOM 2217 O O . ARG B 1 131 ? 0.706 -19.859 -8.875 1 98.88 131 ARG B O 1
ATOM 2224 N N . THR B 1 132 ? -0.846 -19.531 -10.492 1 98.38 132 THR B N 1
ATOM 2225 C CA . THR B 1 132 ? -0.328 -20.516 -11.43 1 98.38 132 THR B CA 1
ATOM 2226 C C . THR B 1 132 ? 0.087 -19.844 -12.742 1 98.38 132 THR B C 1
ATOM 2228 O O . THR B 1 132 ? -0.665 -19.047 -13.297 1 98.38 132 THR B O 1
ATOM 2231 N N . GLU B 1 133 ? 1.307 -20.031 -13.078 1 95.62 133 GLU B N 1
ATOM 2232 C CA . GLU B 1 133 ? 1.85 -19.547 -14.344 1 95.62 133 GLU B CA 1
ATOM 2233 C C . GLU B 1 133 ? 2.328 -20.688 -15.227 1 95.62 133 GLU B C 1
ATOM 2235 O O . GLU B 1 133 ? 3.166 -21.5 -14.805 1 95.62 133 GLU B O 1
ATOM 2240 N N . ASP B 1 134 ? 1.734 -20.797 -16.422 1 95 134 ASP B N 1
ATOM 2241 C CA . ASP B 1 134 ? 2.082 -21.844 -17.375 1 95 134 ASP B CA 1
ATOM 2242 C C . ASP B 1 134 ? 1.93 -23.234 -16.75 1 95 134 ASP B C 1
ATOM 2244 O O . ASP B 1 134 ? 2.82 -24.078 -16.859 1 95 134 ASP B O 1
ATOM 2248 N N . GLY B 1 135 ? 0.976 -23.344 -15.969 1 96.31 135 GLY B N 1
ATOM 2249 C CA . GLY B 1 135 ? 0.627 -24.641 -15.398 1 96.31 135 GLY B CA 1
ATOM 2250 C C . GLY B 1 135 ? 1.407 -24.969 -14.141 1 96.31 135 GLY B C 1
ATOM 2251 O O . GLY B 1 135 ? 1.231 -26.047 -13.555 1 96.31 135 GLY B O 1
ATOM 2252 N N . VAL B 1 136 ? 2.301 -24.141 -13.805 1 97.69 136 VAL B N 1
ATOM 2253 C CA . VAL B 1 136 ? 3.135 -24.375 -12.633 1 97.69 136 VAL B CA 1
ATOM 2254 C C . VAL B 1 136 ? 2.682 -23.469 -11.484 1 97.69 136 VAL B C 1
ATOM 2256 O O . VAL B 1 136 ? 2.566 -22.25 -11.648 1 97.69 136 VAL B O 1
ATOM 2259 N N . LEU B 1 137 ? 2.373 -24.109 -10.328 1 98.5 137 LEU B N 1
ATOM 2260 C CA . LEU B 1 137 ? 2.059 -23.328 -9.125 1 98.5 137 LEU B CA 1
ATOM 2261 C C . LEU B 1 137 ? 3.271 -22.531 -8.656 1 98.5 137 LEU B C 1
ATOM 2263 O O . LEU B 1 137 ? 4.336 -23.109 -8.414 1 98.5 137 LEU B O 1
ATOM 2267 N N . LYS B 1 138 ? 3.09 -21.203 -8.531 1 98.69 138 LYS B N 1
ATOM 2268 C CA . LYS B 1 138 ? 4.23 -20.328 -8.273 1 98.69 138 LYS B CA 1
ATOM 2269 C C . LYS B 1 138 ? 4.145 -19.719 -6.875 1 98.69 138 LYS B C 1
ATOM 2271 O O . LYS B 1 138 ? 5.152 -19.266 -6.324 1 98.69 138 LYS B O 1
ATOM 2276 N N . GLU B 1 139 ? 2.922 -19.672 -6.324 1 98.81 139 GLU B N 1
ATOM 2277 C CA . GLU B 1 139 ? 2.715 -18.969 -5.062 1 98.81 139 GLU B CA 1
ATOM 2278 C C . GLU B 1 139 ? 1.391 -19.359 -4.418 1 98.81 139 GLU B C 1
ATOM 2280 O O . GLU B 1 139 ? 0.399 -19.594 -5.113 1 98.81 139 GLU B O 1
ATOM 2285 N N . GLN B 1 140 ? 1.331 -19.5 -3.119 1 98.94 140 GLN B N 1
ATOM 2286 C CA . GLN B 1 140 ? 0.151 -19.672 -2.279 1 98.94 140 GLN B CA 1
ATOM 2287 C C . GLN B 1 140 ? 0.169 -18.703 -1.101 1 98.94 140 GLN B C 1
ATOM 2289 O O . GLN B 1 140 ? 1.211 -18.5 -0.471 1 98.94 140 GLN B O 1
ATOM 2294 N N . GLU B 1 141 ? -0.952 -18.109 -0.913 1 98.94 141 GLU B N 1
ATOM 2295 C CA . GLU B 1 141 ? -1.028 -17.172 0.211 1 98.94 141 GLU B CA 1
ATOM 2296 C C . GLU B 1 141 ? -2.322 -17.375 0.996 1 98.94 141 GLU B C 1
ATOM 2298 O O . GLU B 1 141 ? -3.348 -17.75 0.431 1 98.94 141 GLU B O 1
ATOM 2303 N N . HIS B 1 142 ? -2.266 -17.109 2.232 1 98.94 142 HIS B N 1
ATOM 2304 C CA . HIS B 1 142 ? -3.389 -17.047 3.16 1 98.94 142 HIS B CA 1
ATOM 2305 C C . HIS B 1 142 ? -3.443 -15.688 3.863 1 98.94 142 HIS B C 1
ATOM 2307 O O . HIS B 1 142 ? -2.465 -15.273 4.488 1 98.94 142 HIS B O 1
ATOM 2313 N N . TRP B 1 143 ? -4.52 -15.023 3.711 1 98.94 143 TRP B N 1
ATOM 2314 C CA . TRP B 1 143 ? -4.754 -13.719 4.332 1 98.94 143 TRP B CA 1
ATOM 2315 C C . TRP B 1 143 ? -5.953 -13.781 5.273 1 98.94 143 TRP B C 1
ATOM 2317 O O . TRP B 1 143 ? -6.898 -14.539 5.043 1 98.94 143 TRP B O 1
ATOM 2327 N N . THR B 1 144 ? -5.984 -12.922 6.262 1 98.94 144 THR B N 1
ATOM 2328 C CA . THR B 1 144 ? -7.145 -12.758 7.125 1 98.94 144 THR B CA 1
ATOM 2329 C C . THR B 1 144 ? -7.613 -11.305 7.129 1 98.94 144 THR B C 1
ATOM 2331 O O . THR B 1 144 ? -6.793 -10.383 7.133 1 98.94 144 THR B O 1
ATOM 2334 N N . LYS B 1 145 ? -8.898 -11.102 7.125 1 98.88 145 LYS B N 1
ATOM 2335 C CA . LYS B 1 145 ? -9.477 -9.766 7.027 1 98.88 145 LYS B CA 1
ATOM 2336 C C . LYS B 1 145 ? -9.297 -8.992 8.328 1 98.88 145 LYS B C 1
ATOM 2338 O O . LYS B 1 145 ? -9.531 -9.531 9.414 1 98.88 145 LYS B O 1
ATOM 2343 N N . LEU B 1 146 ? -8.922 -7.742 8.234 1 98.81 146 LEU B N 1
ATOM 2344 C CA . LEU B 1 146 ? -8.711 -6.871 9.391 1 98.81 146 LEU B CA 1
ATOM 2345 C C . LEU B 1 146 ? -9.883 -5.906 9.562 1 98.81 146 LEU B C 1
ATOM 2347 O O . LEU B 1 146 ? -10.164 -5.461 10.672 1 98.81 146 LEU B O 1
ATOM 2351 N N . ASP B 1 147 ? -10.422 -5.496 8.414 1 97 147 ASP B N 1
ATOM 2352 C CA . ASP B 1 147 ? -11.547 -4.566 8.43 1 97 147 ASP B CA 1
ATOM 2353 C C . ASP B 1 147 ? -12.289 -4.574 7.094 1 97 147 ASP B C 1
ATOM 2355 O O . ASP B 1 147 ? -11.789 -5.121 6.109 1 97 147 ASP B O 1
#

Solvent-accessible surface area (backbone atoms only — not comparable to full-atom values): 16480 Å² total; per-residue (Å²): 134,87,79,78,77,78,77,78,76,79,78,79,76,77,79,75,76,76,74,64,76,72,67,74,76,77,72,84,68,50,15,30,29,35,57,74,48,39,33,35,48,44,99,84,71,44,78,43,49,33,70,81,52,39,56,45,36,43,37,23,22,30,95,52,36,38,15,31,28,32,30,24,43,80,44,44,93,91,55,69,36,79,38,68,69,47,38,28,21,28,43,50,52,72,60,94,49,37,42,34,38,32,46,67,38,45,57,80,72,67,55,78,87,48,68,50,56,22,42,49,52,74,59,88,52,38,37,39,38,36,28,60,56,95,86,38,77,39,34,39,38,33,29,34,58,74,80,135,85,79,79,79,76,79,78,76,78,78,78,77,78,80,76,75,77,74,66,76,72,65,74,77,76,73,84,67,51,16,30,30,34,57,73,47,38,34,35,48,44,99,84,71,44,80,42,50,35,69,82,50,39,56,45,37,42,37,23,21,29,96,50,36,38,15,31,28,31,29,24,42,80,43,44,93,91,54,69,37,80,38,66,69,46,38,28,22,28,42,52,52,73,61,93,49,39,42,33,39,33,45,66,37,45,58,80,73,68,55,79,86,47,68,50,58,23,42,49,51,73,59,91,51,38,37,38,38,38,29,61,57,95,86,37,77,39,35,39,41,32,31,35,59,74,81

Organism: Shewanella halifaxensis (strain HAW-EB4) (NCBI:txid458817)

Foldseek 3Di:
DPPPPPPPPPPPPPPPPPPPPPPPPPPPQAAKKKWDWKWFQDPVRDIDIVVVQPKIKMWHDHPWKIKMWIWGFPDDPVDTDIDGDKIFMDTWDDDPFKTKGQGPDIDPDDDGPDMWIWGWDDDPQKIWTWTDDPNRTGMITIIGGDD/DPPPPPPPPPPPPPPPPPPPPPPPPPPPQAAKKKWDWKWFQDPVRDIDIVVVQPKIKMWHDHPWKIKMWIWGFPDDPVDTDIDGDKIFMDTWDDDPFKTKGQGCDIDPDDDHPDMWIWGWDDDPQKIWTWTDDPNRTGMITIIGGDD

Secondary structure (DSSP, 8-state):
---------------------------TT-EEEEEEEEEEE-TTS-EEETTTTTEEEEEEE-SSEEEEEEEEE-S-SSS--EEEEEEEEEEEEE-SSEEEEEEEEESS-PPTT--EEEEEEEETTEEEEEEEETTEEEEEEEEEE--/---------------------------TT-EEEEEEEEEEE-TTS-EEETTTTTEEEEEEE-SSEEEEEEEEE-S-SSS--EEEEEEEEEEEEE-SSEEEEEEEEESS-PPTT--EEEEEEEETTEEEEEEEETTEEEEEEEEEE--

Nearest PDB structures (foldseek):
  6sts-assembly2_B  TM=4.610E-01  e=2.222E-03  Homo sapiens
  2ju8-assembly1_A  TM=4.731E-01  e=4.671E-01  Rattus norvegicus
  1w5r-assembly1_B  TM=2.919E-01  e=2.459E-01  Mycolicibacterium smegmatis
  7our-assembly1_F  TM=4.023E-01  e=1.515E+00  Gammaproteobacteria bacterium
  3t2w-assembly1_A-2  TM=3.125E-01  e=1.876E+00  Shewanella denitrificans OS217

Radius of gyration: 28.69 Å; Cα contacts (8 Å, |Δi|>4): 641; chains: 2; bounding box: 95×63×86 Å